Protein AF-A0A6U6L4H9-F1 (afdb_monomer_lite)

Organism: NCBI:txid265563

Radius of gyration: 27.43 Å; chains: 1; bounding box: 56×89×78 Å

Secondary structure (DSSP, 8-state):
-----TTS-TT-SS-EEEETT-SSB--EEEEEEESTTTT-BTTB-TT--TTT-SEEE-TTS-EEEEEEEE-TT-SSTT-BPPTTTTTSSTT-----PEEPSSTTPBPPS---EEEEEEEE--SS-SS-EEEEEEEE--HHHHHHHHHTTT-SEEEEETTTEEEEE-SSTT--GGGTT-BPPTT-TT---TTSS---SEEEEEEETTS--HHHHHHHSGGGG-SSHHHHHHHHHHHHTTTT-HHHHHHHHHHHHHHHHHHHHHHHHHHHHSSS-------------------

InterPro domains:
  IPR002889 Carbohydrate-binding WSC [PF01822] (115-171)

Structure (mmCIF, N/CA/C/O backbone):
data_AF-A0A6U6L4H9-F1
#
_entry.id   AF-A0A6U6L4H9-F1
#
loop_
_atom_site.group_PDB
_atom_site.id
_atom_site.type_symbol
_atom_site.label_atom_id
_atom_site.label_alt_id
_atom_site.label_comp_id
_atom_site.label_asym_id
_atom_site.label_entity_id
_atom_site.label_seq_id
_atom_site.pdbx_PDB_ins_code
_atom_site.Cartn_x
_atom_site.Cartn_y
_atom_site.Cartn_z
_atom_site.occupancy
_atom_site.B_iso_or_equiv
_atom_site.auth_seq_id
_atom_site.auth_comp_id
_atom_site.auth_asym_id
_atom_site.auth_atom_id
_atom_site.pdbx_PDB_model_num
ATOM 1 N N . MET A 1 1 ? -3.630 37.502 10.627 1.00 27.25 1 MET A N 1
ATOM 2 C CA . MET A 1 1 ? -4.421 37.349 9.388 1.00 27.25 1 MET A CA 1
ATOM 3 C C . MET A 1 1 ? -3.572 36.563 8.408 1.00 27.25 1 MET A C 1
ATOM 5 O O . MET A 1 1 ? -2.703 37.143 7.776 1.00 27.25 1 MET A O 1
ATOM 9 N N . CYS A 1 2 ? -3.741 35.244 8.353 1.00 31.03 2 CYS A N 1
ATOM 10 C CA . CYS A 1 2 ? -3.130 34.446 7.294 1.00 31.03 2 CYS A CA 1
ATOM 11 C C . CYS A 1 2 ? -4.059 34.548 6.087 1.00 31.03 2 CYS A C 1
ATOM 13 O O . CYS A 1 2 ? -5.165 34.009 6.106 1.00 31.03 2 CYS A O 1
ATOM 15 N N . CYS A 1 3 ? -3.650 35.350 5.106 1.00 35.50 3 CYS A N 1
ATOM 16 C CA . CYS A 1 3 ? -4.356 35.499 3.846 1.00 35.50 3 CYS A CA 1
ATOM 17 C C . CYS A 1 3 ? -4.465 34.134 3.167 1.00 35.50 3 CYS A C 1
ATOM 19 O O . CYS A 1 3 ? -3.456 33.472 2.931 1.00 35.50 3 CYS A O 1
ATOM 21 N N . GLY A 1 4 ? -5.695 33.738 2.842 1.00 42.09 4 GLY A N 1
ATOM 22 C CA . GLY A 1 4 ? -5.918 32.752 1.801 1.00 42.09 4 GLY A CA 1
ATOM 23 C C . GLY A 1 4 ? -5.336 33.297 0.504 1.00 42.09 4 GLY A C 1
ATOM 24 O O . GLY A 1 4 ? -5.684 34.397 0.081 1.00 42.09 4 GLY A O 1
ATOM 25 N N . VAL A 1 5 ? -4.439 32.534 -0.105 1.00 34.66 5 VAL A N 1
ATOM 26 C CA . VAL A 1 5 ? -4.033 32.746 -1.492 1.00 34.66 5 VAL A CA 1
ATOM 27 C C . VAL A 1 5 ? -4.631 31.586 -2.271 1.00 34.66 5 VAL A C 1
ATOM 29 O O . VAL A 1 5 ? -3.959 30.615 -2.580 1.00 34.66 5 VAL A O 1
ATOM 32 N N . ALA A 1 6 ? -5.941 31.642 -2.508 1.00 34.91 6 ALA A N 1
ATOM 33 C CA . ALA A 1 6 ? -6.681 30.591 -3.209 1.00 34.91 6 ALA A CA 1
ATOM 34 C C . ALA A 1 6 ? -6.247 30.410 -4.680 1.00 34.91 6 ALA A C 1
ATOM 36 O O . ALA A 1 6 ? -6.665 29.448 -5.313 1.00 34.91 6 ALA A O 1
ATOM 37 N N . ASP A 1 7 ? -5.363 31.266 -5.203 1.00 34.03 7 ASP A N 1
ATOM 38 C CA . ASP A 1 7 ? -5.139 31.386 -6.647 1.00 34.03 7 ASP A CA 1
ATOM 39 C C . ASP A 1 7 ? -3.714 31.019 -7.119 1.00 34.03 7 ASP A C 1
ATOM 41 O O . ASP A 1 7 ? -3.391 31.215 -8.287 1.00 34.03 7 ASP A O 1
ATOM 45 N N . GLN A 1 8 ? -2.851 30.459 -6.255 1.00 36.06 8 GLN A N 1
ATOM 46 C CA . GLN A 1 8 ? -1.535 29.913 -6.666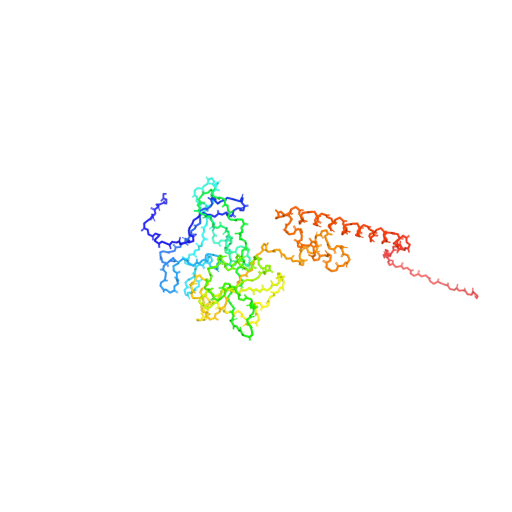 1.00 36.06 8 GLN A CA 1
ATOM 47 C C . GLN A 1 8 ? -1.372 28.397 -6.450 1.00 36.06 8 GLN A C 1
ATOM 49 O O . GLN A 1 8 ? -0.374 27.825 -6.884 1.00 36.06 8 GLN A O 1
ATOM 54 N N . TYR A 1 9 ? -2.361 27.720 -5.857 1.00 43.84 9 TYR A N 1
ATOM 55 C CA . TYR A 1 9 ? -2.370 26.266 -5.632 1.00 43.84 9 TYR A CA 1
ATOM 56 C C . TYR A 1 9 ? -2.957 25.496 -6.821 1.00 43.84 9 TYR A C 1
ATOM 58 O O . TYR A 1 9 ? -3.885 24.701 -6.667 1.00 43.84 9 TYR A O 1
ATOM 66 N N . ALA A 1 10 ? -2.457 25.749 -8.027 1.00 41.06 10 ALA A N 1
ATOM 67 C CA . ALA A 1 10 ? -2.848 24.960 -9.187 1.00 41.06 10 ALA A CA 1
ATOM 68 C C . ALA A 1 10 ? -2.349 23.505 -9.011 1.00 41.06 10 ALA A C 1
ATOM 70 O O . ALA A 1 10 ? -1.203 23.202 -9.315 1.00 41.06 10 ALA A O 1
ATOM 71 N N . TYR A 1 11 ? -3.244 22.645 -8.502 1.00 52.38 11 TYR A N 1
ATOM 72 C CA . TYR A 1 11 ? -3.166 21.182 -8.352 1.00 52.38 11 TYR A CA 1
ATOM 73 C C . TYR A 1 11 ? -2.163 20.613 -7.324 1.00 52.38 11 TYR A C 1
ATOM 75 O O . TYR A 1 11 ? -1.202 19.945 -7.684 1.00 52.38 11 TYR A O 1
ATOM 83 N N . ASP A 1 12 ? -2.451 20.757 -6.022 1.00 65.62 12 ASP A N 1
ATOM 84 C CA . ASP A 1 12 ? -2.027 19.740 -5.038 1.00 65.62 12 ASP A CA 1
ATOM 85 C C . ASP A 1 12 ? -3.076 18.615 -5.043 1.00 65.62 12 ASP A C 1
ATOM 87 O O . ASP A 1 12 ? -4.123 18.715 -4.400 1.00 65.62 12 ASP A O 1
ATOM 91 N N . GLU A 1 13 ? -2.833 17.552 -5.817 1.00 69.69 13 GLU A N 1
ATOM 92 C CA . GLU A 1 13 ? -3.764 16.419 -5.921 1.00 69.69 13 GLU A CA 1
ATOM 93 C C . GLU A 1 13 ? -3.902 15.630 -4.610 1.00 69.69 13 GLU A C 1
ATOM 95 O O . GLU A 1 13 ? -4.856 14.861 -4.449 1.00 69.69 13 GLU A O 1
ATOM 100 N N . TYR A 1 14 ? -2.996 15.847 -3.652 1.00 77.25 14 TYR A N 1
ATOM 101 C CA . TYR A 1 14 ? -3.008 15.243 -2.325 1.00 77.25 14 TYR A CA 1
ATOM 102 C C . TYR A 1 14 ? -3.707 16.146 -1.308 1.00 77.25 14 TYR A C 1
ATOM 104 O O . TYR A 1 14 ? -4.306 15.622 -0.373 1.00 77.25 14 TYR A O 1
ATOM 112 N N . ALA A 1 15 ? -3.821 17.453 -1.550 1.00 82.38 15 ALA A N 1
ATOM 113 C CA . ALA A 1 15 ? -4.602 18.339 -0.694 1.00 82.38 15 ALA A CA 1
ATOM 114 C C . ALA A 1 15 ? -6.066 17.888 -0.568 1.00 82.38 15 ALA A C 1
ATOM 116 O O . ALA A 1 15 ? -6.717 17.479 -1.538 1.00 82.38 15 ALA A O 1
ATOM 117 N N . GLY A 1 16 ? -6.605 17.937 0.646 1.00 85.62 16 GLY A N 1
ATOM 118 C CA . GLY A 1 16 ? -7.989 17.563 0.909 1.00 85.62 16 GLY A CA 1
ATOM 119 C C . GLY A 1 16 ? -8.241 17.177 2.355 1.00 85.62 16 GLY A C 1
ATOM 120 O O . GLY A 1 16 ? -7.502 17.552 3.258 1.00 85.62 16 GLY A O 1
ATOM 121 N N . TYR A 1 17 ? -9.314 16.427 2.578 1.00 86.38 17 TYR A N 1
ATOM 122 C CA . TYR A 1 17 ? -9.754 16.059 3.919 1.00 86.38 17 TYR A CA 1
ATOM 123 C C . TYR A 1 17 ? -9.323 14.644 4.261 1.00 86.38 17 TYR A C 1
ATOM 125 O O . TYR A 1 17 ? -9.555 13.721 3.482 1.00 86.38 17 TYR A O 1
ATOM 133 N N . TYR A 1 18 ? -8.745 14.480 5.444 1.00 83.62 18 TYR A N 1
ATOM 134 C CA . TYR A 1 18 ? -8.204 13.233 5.948 1.00 83.62 18 TYR A CA 1
ATOM 135 C C . TYR A 1 18 ? -8.781 12.859 7.313 1.00 83.62 18 TYR A C 1
ATOM 137 O O . TYR A 1 18 ? -9.176 13.712 8.111 1.00 83.62 18 TYR A O 1
ATOM 145 N N . ASP A 1 19 ? -8.813 11.556 7.573 1.00 76.81 19 ASP A N 1
ATOM 146 C CA . ASP A 1 19 ? -9.143 10.964 8.870 1.00 76.81 19 ASP A CA 1
ATOM 147 C C . ASP A 1 19 ? -7.845 10.733 9.650 1.00 76.81 19 ASP A C 1
ATOM 149 O O . ASP A 1 19 ? -7.388 9.602 9.819 1.00 76.81 19 ASP A O 1
ATOM 153 N N . VAL A 1 20 ? -7.200 11.831 10.056 1.00 73.31 20 VAL A N 1
ATOM 154 C CA . VAL A 1 20 ? -5.911 11.796 10.773 1.00 73.31 20 VAL A CA 1
ATOM 155 C C . VAL A 1 20 ? -6.087 11.201 12.171 1.00 73.31 20 VAL A C 1
ATOM 157 O O . VAL A 1 20 ? -5.172 10.584 12.709 1.00 73.31 20 VAL A O 1
ATOM 160 N N . LYS A 1 21 ? -7.279 11.353 12.754 1.00 70.06 21 LYS A N 1
ATOM 161 C CA . LYS A 1 21 ? -7.612 10.881 14.106 1.00 70.06 21 LYS A CA 1
ATOM 162 C C . LYS A 1 21 ? -8.162 9.455 14.153 1.00 70.06 21 LYS A C 1
ATOM 164 O O . LYS A 1 21 ? -8.336 8.924 15.247 1.00 70.06 21 LYS A O 1
ATOM 169 N N . GLY A 1 22 ? -8.465 8.850 13.007 1.00 66.38 22 GLY A N 1
ATOM 170 C CA . GLY A 1 22 ? -9.020 7.500 12.923 1.00 66.38 22 GLY A CA 1
ATOM 171 C C . GLY A 1 22 ? -10.457 7.373 13.440 1.00 66.38 22 GLY A C 1
ATOM 172 O O . GLY A 1 22 ? -10.848 6.287 13.864 1.00 66.38 22 GLY A O 1
ATOM 173 N N . CYS A 1 23 ? -11.250 8.449 13.430 1.00 71.38 23 CYS A N 1
ATOM 174 C CA . CYS A 1 23 ? -12.628 8.441 13.931 1.00 71.38 23 CYS A CA 1
ATOM 175 C C . CYS A 1 23 ? -13.656 7.932 12.909 1.00 71.38 23 CYS A C 1
ATOM 177 O O . CYS A 1 23 ? -14.833 7.814 13.246 1.00 71.38 23 CYS A O 1
ATOM 179 N N . GLY A 1 24 ? -13.230 7.602 11.685 1.00 73.06 24 GLY A N 1
ATOM 180 C CA . GLY A 1 24 ? -14.123 7.096 10.642 1.00 73.06 24 GLY A CA 1
ATOM 181 C C . GLY A 1 24 ? -14.710 8.185 9.742 1.00 73.06 24 GLY A C 1
ATOM 182 O O . GLY A 1 24 ? -15.483 7.868 8.843 1.00 73.06 24 GLY A O 1
ATOM 183 N N . GLU A 1 25 ? -14.335 9.448 9.946 1.00 82.00 25 GLU A N 1
ATOM 184 C CA . GLU A 1 25 ? -14.758 10.594 9.139 1.00 82.00 25 GLU A CA 1
ATOM 185 C C . GLU A 1 25 ? -13.585 11.554 8.934 1.00 82.00 25 GLU A C 1
ATOM 187 O O . GLU A 1 25 ? -12.788 11.778 9.844 1.00 82.00 25 GLU A O 1
ATOM 192 N N . CYS A 1 26 ? -13.484 12.164 7.753 1.00 85.38 26 CYS A N 1
ATOM 193 C CA . CYS A 1 26 ? -12.393 13.095 7.479 1.00 85.38 26 CYS A CA 1
ATOM 194 C C . CYS A 1 26 ? -12.763 14.537 7.806 1.00 85.38 26 CYS A C 1
ATOM 196 O O . CYS A 1 26 ? -13.512 15.184 7.071 1.00 85.38 26 CYS A O 1
ATOM 198 N N . HIS A 1 27 ? -12.176 15.079 8.866 1.00 82.19 27 HIS A N 1
ATOM 199 C CA . HIS A 1 27 ? -12.381 16.476 9.264 1.00 82.19 27 HIS A CA 1
ATOM 200 C C . HIS A 1 27 ? -11.101 17.307 9.231 1.00 82.19 27 HIS A C 1
ATOM 202 O O . HIS A 1 27 ? -11.171 18.532 9.338 1.00 82.19 27 HIS A O 1
ATOM 208 N N . ASP A 1 28 ? -9.951 16.661 9.072 1.00 81.50 28 ASP A N 1
ATOM 209 C CA . ASP A 1 28 ? -8.647 17.305 9.120 1.00 81.50 28 ASP A CA 1
ATOM 210 C C . ASP A 1 28 ? -8.211 17.656 7.694 1.00 81.50 28 ASP A C 1
ATOM 212 O O . ASP A 1 28 ? -8.219 16.808 6.810 1.00 81.50 28 ASP A O 1
ATOM 216 N N . GLU A 1 29 ? -7.896 18.921 7.439 1.00 85.06 29 GLU A N 1
ATOM 217 C CA . GLU A 1 29 ? -7.534 19.387 6.097 1.00 85.06 29 GLU A CA 1
ATOM 218 C C . GLU A 1 29 ? -6.021 19.324 5.934 1.00 85.06 29 GLU A C 1
ATOM 220 O O . GLU A 1 29 ? -5.305 20.034 6.637 1.00 85.06 29 GLU A O 1
ATOM 225 N N . CYS A 1 30 ? -5.538 18.484 5.027 1.00 83.69 30 CYS A N 1
ATOM 226 C CA . CYS A 1 30 ? -4.117 18.313 4.775 1.00 83.69 30 CYS A CA 1
ATOM 227 C C . CYS A 1 30 ? -3.715 18.853 3.412 1.00 83.69 30 CYS A C 1
ATOM 229 O O . CYS A 1 30 ? -4.516 18.838 2.480 1.00 83.69 30 CYS A O 1
ATOM 231 N N . PHE A 1 31 ? -2.484 19.344 3.328 1.00 82.44 31 PHE A N 1
ATOM 232 C CA . PHE A 1 31 ? -1.900 19.975 2.151 1.00 82.44 31 PHE A CA 1
ATOM 233 C C . PHE A 1 31 ? -0.378 20.066 2.309 1.00 82.44 31 PHE A C 1
ATOM 235 O O . PHE A 1 31 ? 0.163 19.977 3.417 1.00 82.44 31 PHE A O 1
ATOM 242 N N . TRP A 1 32 ? 0.323 20.282 1.203 1.00 77.62 32 TRP A N 1
ATOM 243 C CA . TRP A 1 32 ? 1.746 20.602 1.232 1.00 77.62 32 TRP A CA 1
ATOM 244 C C . TRP A 1 32 ? 2.010 22.028 1.745 1.00 77.62 32 TRP A C 1
ATOM 246 O O . TRP A 1 32 ? 1.445 23.003 1.250 1.00 77.62 32 TRP A O 1
ATOM 256 N N . MET A 1 33 ? 2.910 22.164 2.724 1.00 75.38 33 MET A N 1
ATOM 257 C CA . MET A 1 33 ? 3.392 23.448 3.250 1.00 75.38 33 MET A CA 1
ATOM 258 C C . MET A 1 33 ? 4.901 23.581 3.014 1.00 75.38 33 MET A C 1
ATOM 260 O O . MET A 1 33 ? 5.657 22.661 3.311 1.00 75.38 33 MET A O 1
ATOM 264 N N . GLY A 1 34 ? 5.362 24.726 2.508 1.00 71.31 34 GLY A N 1
ATOM 265 C CA . GLY A 1 34 ? 6.780 24.946 2.209 1.00 71.31 34 GLY A CA 1
ATOM 266 C C . GLY A 1 34 ? 7.053 26.243 1.452 1.00 71.31 34 GLY A C 1
ATOM 267 O O . GLY A 1 34 ? 6.150 27.059 1.260 1.00 71.31 34 GLY A O 1
ATOM 268 N N . GLU A 1 35 ? 8.307 26.435 1.037 1.00 58.66 35 GLU A N 1
ATOM 269 C CA . GLU A 1 35 ? 8.713 27.569 0.193 1.00 58.66 35 GLU A CA 1
ATOM 270 C C . GLU A 1 35 ? 7.977 27.550 -1.169 1.00 58.66 35 GLU A C 1
ATOM 272 O O . GLU A 1 35 ? 7.631 26.473 -1.661 1.00 58.66 35 GLU A O 1
ATOM 277 N N . PRO A 1 36 ? 7.744 28.705 -1.825 1.00 48.97 36 PRO A N 1
ATOM 278 C CA . PRO A 1 36 ? 7.237 28.740 -3.199 1.00 48.97 36 PRO A CA 1
ATOM 279 C C . PRO A 1 36 ? 8.131 27.897 -4.123 1.00 48.97 36 PRO A C 1
ATOM 281 O O . PRO A 1 36 ? 9.334 28.133 -4.198 1.00 48.97 36 PRO A O 1
ATOM 284 N N . GLY A 1 37 ? 7.559 26.896 -4.797 1.00 48.72 37 GLY A N 1
ATOM 285 C CA . GLY A 1 37 ? 8.318 25.918 -5.589 1.00 48.72 37 GLY A CA 1
ATOM 286 C C . GLY A 1 37 ? 8.708 24.634 -4.843 1.00 48.72 37 GLY A C 1
ATOM 287 O O . GLY A 1 37 ? 9.152 23.683 -5.476 1.00 48.72 37 GLY A O 1
ATOM 288 N N . ALA A 1 38 ? 8.458 24.520 -3.534 1.00 48.03 38 ALA A N 1
ATOM 289 C CA . ALA A 1 38 ? 8.536 23.235 -2.827 1.00 48.03 38 ALA A CA 1
ATOM 290 C C . ALA A 1 38 ? 7.486 22.225 -3.334 1.00 48.03 38 ALA A C 1
ATOM 292 O O . ALA A 1 38 ? 7.686 21.021 -3.227 1.00 48.03 38 ALA A O 1
ATOM 293 N N . THR A 1 39 ? 6.393 22.725 -3.918 1.00 42.28 39 THR A N 1
ATOM 294 C CA . THR A 1 39 ? 5.368 21.961 -4.647 1.00 42.28 39 THR A CA 1
ATOM 295 C C . THR A 1 39 ? 5.510 22.068 -6.166 1.00 42.28 39 THR A C 1
ATOM 297 O O . THR A 1 39 ? 4.666 21.550 -6.881 1.00 42.28 39 THR A O 1
ATOM 300 N N . TYR A 1 40 ? 6.524 22.774 -6.674 1.00 41.59 40 TYR A N 1
ATOM 301 C CA . TYR A 1 40 ? 6.754 22.994 -8.102 1.00 41.59 40 TYR A CA 1
ATOM 302 C C . TYR A 1 40 ? 8.253 23.194 -8.332 1.00 41.59 40 TYR A C 1
ATOM 304 O O . TYR A 1 40 ? 8.743 24.319 -8.459 1.00 41.59 40 TYR A O 1
ATOM 312 N N . ASN A 1 41 ? 8.996 22.093 -8.326 1.00 38.25 41 ASN A N 1
ATOM 313 C CA . ASN A 1 41 ? 10.392 22.087 -8.722 1.00 38.25 41 ASN A CA 1
ATOM 314 C C . ASN A 1 41 ? 10.485 21.285 -10.031 1.00 38.25 41 ASN A C 1
ATOM 316 O O . ASN A 1 41 ? 10.117 20.124 -10.064 1.00 38.25 41 ASN A O 1
ATOM 320 N N . PRO A 1 42 ? 10.962 21.839 -11.150 1.00 36.09 42 PRO A N 1
ATOM 321 C CA . PRO A 1 42 ? 11.089 21.072 -12.394 1.00 36.09 42 PRO A CA 1
ATOM 322 C C . PRO A 1 42 ? 12.088 19.898 -12.300 1.00 36.09 42 PRO A C 1
ATOM 324 O O . PRO A 1 42 ? 12.143 19.080 -13.212 1.00 36.09 42 PRO A O 1
ATOM 327 N N . SER A 1 43 ? 12.843 19.790 -11.199 1.00 39.12 43 SER A N 1
ATOM 328 C CA . SER A 1 43 ? 13.682 18.632 -10.852 1.00 39.12 43 SER A CA 1
ATOM 329 C C . SER A 1 43 ? 13.061 17.717 -9.777 1.00 39.12 43 SER A C 1
ATOM 331 O O . SER A 1 43 ? 13.712 16.772 -9.338 1.00 39.12 43 SER A O 1
ATOM 333 N N . PHE A 1 44 ? 11.849 18.030 -9.303 1.00 41.47 44 PHE A N 1
ATOM 334 C CA . PHE A 1 44 ? 11.112 17.344 -8.236 1.00 41.47 44 PHE A CA 1
ATOM 335 C C . PHE A 1 44 ? 9.607 17.489 -8.505 1.00 41.47 44 PHE A C 1
ATOM 337 O O . PHE A 1 44 ? 9.046 18.560 -8.275 1.00 41.47 44 PHE A O 1
ATOM 344 N N . GLU A 1 45 ? 8.968 16.447 -9.042 1.00 42.16 45 GLU A N 1
ATOM 345 C CA . GLU A 1 45 ? 7.591 16.544 -9.542 1.00 42.16 45 GLU A CA 1
ATOM 346 C C . GLU A 1 45 ? 6.631 17.241 -8.557 1.00 42.16 45 GLU A C 1
ATOM 348 O O . GLU A 1 45 ? 6.732 17.041 -7.338 1.00 42.16 45 GLU A O 1
ATOM 353 N N . PRO A 1 46 ? 5.713 18.087 -9.063 1.00 38.06 46 PRO A N 1
ATOM 354 C CA . PRO A 1 46 ? 4.779 18.811 -8.222 1.00 38.06 46 PRO A CA 1
ATOM 355 C C . PRO A 1 46 ? 3.964 17.862 -7.337 1.00 38.06 46 PRO A C 1
ATOM 357 O O . PRO A 1 46 ? 3.317 16.952 -7.837 1.00 38.06 46 PRO A O 1
ATOM 360 N N . GLY A 1 47 ? 3.984 18.093 -6.020 1.00 50.66 47 GLY A N 1
ATOM 361 C CA . GLY A 1 47 ? 3.142 17.368 -5.070 1.00 50.66 47 GLY A CA 1
ATOM 362 C C . GLY A 1 47 ? 3.472 15.884 -4.960 1.00 50.66 47 GLY A C 1
ATOM 363 O O . GLY A 1 47 ? 2.600 15.067 -5.188 1.00 50.66 47 GLY A O 1
ATOM 364 N N . SER A 1 48 ? 4.692 15.505 -4.578 1.00 60.91 48 SER A N 1
ATOM 365 C CA . SER A 1 48 ? 5.001 14.092 -4.313 1.00 60.91 48 SER A CA 1
ATOM 366 C C . SER A 1 48 ? 3.985 13.481 -3.338 1.00 60.91 48 SER A C 1
ATOM 368 O O . SER A 1 48 ? 3.533 14.147 -2.401 1.00 60.91 48 SER A O 1
ATOM 370 N N . ASN A 1 49 ? 3.607 12.220 -3.542 1.00 70.25 49 ASN A N 1
ATOM 371 C CA . ASN A 1 49 ? 2.608 11.593 -2.692 1.00 70.25 49 ASN A CA 1
ATOM 372 C C . ASN A 1 49 ? 3.114 11.541 -1.247 1.00 70.25 49 ASN A C 1
ATOM 374 O O . ASN A 1 49 ? 4.149 10.916 -0.971 1.00 70.25 49 ASN A O 1
ATOM 378 N N . PRO A 1 50 ? 2.403 12.167 -0.296 1.00 71.69 50 PRO A N 1
ATOM 379 C CA . PRO A 1 50 ? 2.856 12.217 1.082 1.00 71.69 50 PRO A CA 1
ATOM 380 C C . PRO A 1 50 ? 2.945 10.821 1.699 1.00 71.69 50 PRO A C 1
ATOM 382 O O . PRO A 1 50 ? 3.692 10.633 2.658 1.00 71.69 50 PRO A O 1
ATOM 385 N N . TRP A 1 51 ? 2.246 9.824 1.138 1.00 69.62 51 TRP A N 1
ATOM 386 C CA . TRP A 1 51 ? 2.375 8.440 1.578 1.00 69.62 51 TRP A CA 1
ATOM 387 C C . TRP A 1 51 ? 3.768 7.838 1.350 1.00 69.62 51 TRP A C 1
ATOM 389 O O . TRP A 1 51 ? 4.147 6.910 2.063 1.00 69.62 51 TRP A O 1
ATOM 399 N N . HIS A 1 52 ? 4.545 8.375 0.406 1.00 67.25 52 HIS A N 1
ATOM 400 C CA . HIS A 1 52 ? 5.895 7.904 0.067 1.00 67.25 52 HIS A CA 1
ATOM 401 C C . HIS A 1 52 ? 6.975 8.862 0.561 1.00 67.25 52 HIS A C 1
ATOM 403 O O . HIS A 1 52 ? 8.032 8.446 1.028 1.00 67.25 52 HIS A O 1
ATOM 409 N N . THR A 1 53 ? 6.711 10.156 0.416 1.00 70.19 53 THR A N 1
ATOM 410 C CA . THR A 1 53 ? 7.658 11.229 0.703 1.00 70.19 53 THR A CA 1
ATOM 411 C C . THR A 1 53 ? 6.892 12.374 1.349 1.00 70.19 53 THR A C 1
ATOM 413 O O . THR A 1 53 ? 6.511 13.313 0.658 1.00 70.19 53 THR A O 1
ATOM 416 N N . PRO A 1 54 ? 6.633 12.327 2.666 1.00 71.88 54 PRO A N 1
ATOM 417 C CA . PRO A 1 54 ? 5.906 13.392 3.356 1.00 71.88 54 PRO A CA 1
ATOM 418 C C . PRO A 1 54 ? 6.758 14.642 3.613 1.00 71.88 54 PRO A C 1
ATOM 420 O O . PRO A 1 54 ? 6.250 15.635 4.131 1.00 71.88 54 PRO A O 1
ATOM 423 N N . ILE A 1 55 ? 8.055 14.599 3.287 1.00 74.12 55 ILE A N 1
ATOM 424 C CA . ILE A 1 55 ? 9.012 15.694 3.460 1.00 74.12 55 ILE A CA 1
ATOM 425 C C . ILE A 1 55 ? 9.789 15.872 2.156 1.00 74.12 55 ILE A C 1
ATOM 427 O O . ILE A 1 55 ? 10.373 14.920 1.642 1.00 74.12 55 ILE A O 1
ATOM 431 N N . ALA A 1 56 ? 9.824 17.104 1.657 1.00 72.12 56 ALA A N 1
ATOM 432 C CA . ALA A 1 56 ? 10.614 17.505 0.503 1.00 72.12 56 ALA A CA 1
ATOM 433 C C . ALA A 1 56 ? 11.939 18.128 0.964 1.00 72.12 56 ALA A C 1
ATOM 435 O O . ALA A 1 56 ? 11.957 18.984 1.857 1.00 72.12 56 ALA A O 1
ATOM 436 N N . TYR A 1 57 ? 13.041 17.728 0.329 1.00 71.31 57 TYR A N 1
ATOM 437 C CA . TYR A 1 57 ? 14.392 18.215 0.609 1.00 71.31 57 TYR A CA 1
ATOM 438 C C . TYR A 1 57 ? 15.004 18.873 -0.635 1.00 71.31 57 TYR A C 1
ATOM 440 O O . TYR A 1 57 ? 14.714 18.460 -1.756 1.00 71.31 57 TYR A O 1
ATOM 448 N N . ASP A 1 58 ? 15.862 19.878 -0.455 1.00 67.38 58 ASP A N 1
ATOM 449 C CA . ASP A 1 58 ? 16.715 20.384 -1.535 1.00 67.38 58 ASP A CA 1
ATOM 450 C C . ASP A 1 58 ? 17.922 19.465 -1.797 1.00 67.38 58 ASP A C 1
ATOM 452 O O . ASP A 1 58 ? 18.180 18.498 -1.076 1.00 67.38 58 ASP A O 1
ATOM 456 N N . THR A 1 59 ? 18.702 19.789 -2.830 1.00 64.94 59 THR A N 1
ATOM 457 C CA . THR A 1 59 ? 19.916 19.047 -3.216 1.00 64.94 59 THR A CA 1
ATOM 458 C C . THR A 1 59 ? 21.017 19.064 -2.153 1.00 64.94 59 THR A C 1
ATOM 460 O O . THR A 1 59 ? 21.983 18.315 -2.264 1.00 64.94 59 THR A O 1
ATOM 463 N N . LEU A 1 60 ? 20.906 19.931 -1.146 1.00 69.94 60 LEU A N 1
AT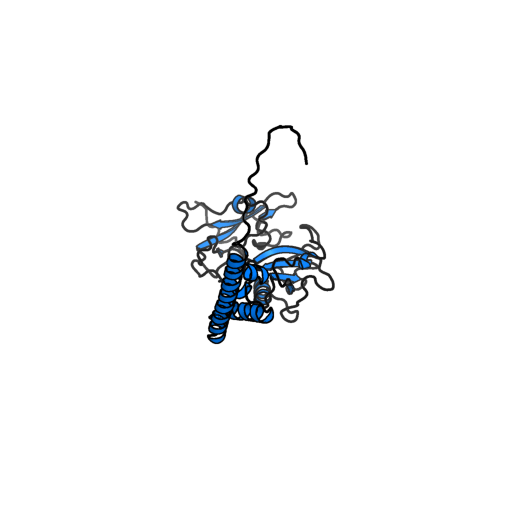OM 464 C CA . LEU A 1 60 ? 21.834 20.049 -0.024 1.00 69.94 60 LEU A CA 1
ATOM 465 C C . LEU A 1 60 ? 21.300 19.340 1.235 1.00 69.94 60 LEU A C 1
ATOM 467 O O . LEU A 1 60 ? 21.970 19.346 2.266 1.00 69.94 60 LEU A O 1
ATOM 471 N N . GLY A 1 61 ? 20.119 18.714 1.158 1.00 68.62 61 GLY A N 1
ATOM 472 C CA . GLY A 1 61 ? 19.484 17.998 2.262 1.00 68.62 61 GLY A CA 1
ATOM 473 C C . GLY A 1 61 ? 18.703 18.888 3.235 1.00 68.62 61 GLY A C 1
ATOM 474 O O . GLY A 1 61 ? 18.333 18.421 4.314 1.0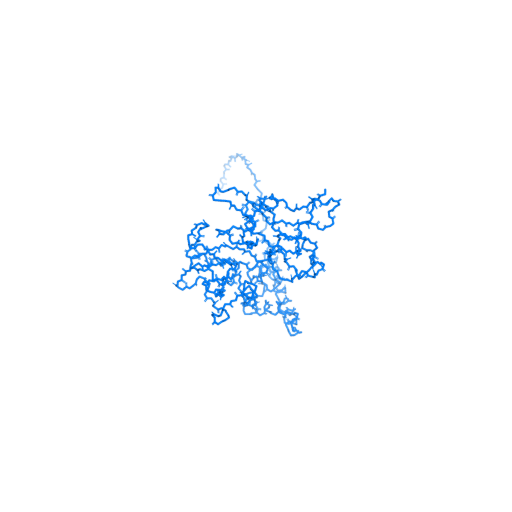0 68.62 61 GLY A O 1
ATOM 475 N N . ASN A 1 62 ? 18.422 20.147 2.892 1.00 73.31 62 ASN A N 1
ATOM 476 C CA . ASN A 1 62 ? 17.586 21.021 3.716 1.00 73.31 62 ASN A CA 1
ATOM 477 C C . ASN A 1 62 ? 16.104 20.798 3.411 1.00 73.31 62 ASN A C 1
ATOM 479 O O . ASN A 1 62 ? 15.721 20.629 2.257 1.00 73.31 62 ASN A O 1
ATOM 483 N N . VAL A 1 63 ? 15.250 20.844 4.435 1.00 74.00 63 VAL A N 1
ATOM 484 C CA . VAL A 1 63 ? 13.794 20.712 4.262 1.00 74.00 63 VAL A CA 1
ATOM 485 C C . VAL A 1 63 ? 13.248 21.929 3.509 1.00 74.00 63 VAL A C 1
ATOM 487 O O . VAL A 1 63 ? 13.407 23.057 3.969 1.00 74.00 63 VAL A O 1
ATOM 490 N N . LYS A 1 64 ? 12.568 21.689 2.386 1.00 72.88 64 LYS A N 1
ATOM 491 C CA . LYS A 1 64 ? 11.902 22.714 1.563 1.00 72.88 64 LYS A CA 1
ATOM 492 C C . LYS A 1 64 ? 10.391 22.745 1.735 1.00 72.88 64 LYS A C 1
ATOM 494 O O . LYS A 1 64 ? 9.775 23.797 1.574 1.00 72.88 64 LYS A O 1
ATOM 499 N N . GLY A 1 65 ? 9.806 21.614 2.109 1.00 74.94 65 GLY A N 1
ATOM 500 C CA . GLY A 1 65 ? 8.386 21.504 2.397 1.00 74.94 65 GLY A CA 1
ATOM 501 C C . GLY A 1 65 ? 8.055 20.198 3.099 1.00 74.94 65 GLY A C 1
ATOM 502 O O . GLY A 1 65 ? 8.884 19.293 3.190 1.00 74.94 65 GLY A O 1
ATOM 503 N N . PHE A 1 66 ? 6.846 20.111 3.629 1.00 74.88 66 PHE A N 1
ATOM 504 C CA . PHE A 1 66 ? 6.318 18.913 4.262 1.00 74.88 66 PHE A CA 1
ATOM 505 C C . PHE A 1 66 ? 4.798 18.878 4.158 1.00 74.88 66 PHE A C 1
ATOM 507 O O . PHE A 1 66 ? 4.135 19.919 4.111 1.00 74.88 66 PHE A O 1
ATOM 514 N N . PHE A 1 67 ? 4.248 17.672 4.126 1.00 77.38 67 PHE A N 1
ATOM 515 C CA . PHE A 1 67 ? 2.811 17.473 4.145 1.00 77.38 67 PHE A CA 1
ATOM 516 C C . PHE A 1 67 ? 2.290 17.653 5.565 1.00 77.38 67 PHE A C 1
ATOM 518 O O . PHE A 1 67 ? 2.797 17.059 6.518 1.00 77.38 67 PHE A O 1
ATOM 525 N N . THR A 1 68 ? 1.286 18.504 5.723 1.00 77.81 68 THR A N 1
ATOM 526 C CA . THR A 1 68 ? 0.769 18.884 7.035 1.00 77.81 68 THR A CA 1
ATOM 527 C C . THR A 1 68 ? -0.746 18.904 7.040 1.00 77.81 68 THR A C 1
ATOM 529 O O . THR A 1 68 ? -1.373 19.139 6.013 1.00 77.81 68 THR A O 1
ATOM 532 N N . CYS A 1 69 ? -1.335 18.658 8.207 1.00 78.44 69 CYS A N 1
ATOM 533 C CA . CYS A 1 69 ? -2.770 18.600 8.420 1.00 78.44 69 CYS A CA 1
ATOM 534 C C . CYS A 1 69 ? -3.215 19.626 9.453 1.00 78.44 69 CYS A C 1
ATOM 536 O O . CYS A 1 69 ? -2.783 19.590 10.605 1.00 78.44 69 CYS A O 1
ATOM 538 N N . ARG A 1 70 ? -4.151 20.493 9.075 1.00 82.19 70 ARG A N 1
ATOM 539 C CA . ARG A 1 70 ? -4.906 21.344 9.990 1.00 82.19 70 ARG A CA 1
ATOM 540 C C . ARG A 1 70 ? -5.974 20.511 10.695 1.00 82.19 70 ARG A C 1
ATOM 542 O O . ARG A 1 70 ? -6.972 20.121 10.085 1.00 82.19 70 ARG A O 1
ATOM 549 N N . LEU A 1 71 ? -5.775 20.259 11.989 1.00 76.75 71 LEU A N 1
ATOM 550 C CA . LEU A 1 71 ? -6.662 19.394 12.765 1.00 76.75 71 LEU A CA 1
ATOM 551 C C . LEU A 1 71 ? -7.970 20.103 13.150 1.00 76.75 71 LEU A C 1
ATOM 553 O O . LEU A 1 71 ? -7.984 21.189 13.734 1.00 76.75 71 LEU A O 1
ATOM 557 N N . SER A 1 72 ? -9.090 19.438 12.889 1.00 70.50 72 SER A N 1
ATOM 558 C CA . SER A 1 72 ? -10.434 19.853 13.299 1.00 70.50 72 SER A CA 1
ATOM 559 C C . SER A 1 72 ? -10.583 19.925 14.828 1.00 70.50 72 SER A C 1
ATOM 561 O O . SER A 1 72 ? -9.981 19.147 15.563 1.00 70.50 72 SER A O 1
ATOM 563 N N . GLY A 1 73 ? -11.387 20.850 15.360 1.00 61.09 73 GLY A N 1
ATOM 564 C CA . GLY A 1 73 ? -11.685 20.916 16.805 1.00 61.09 73 GLY A CA 1
ATOM 565 C C . GLY A 1 73 ? -10.560 21.449 17.709 1.00 61.09 73 GLY A C 1
ATOM 566 O O . GLY A 1 73 ? -10.749 21.548 18.922 1.00 61.09 73 GLY A O 1
ATOM 567 N N . SER A 1 74 ? -9.413 21.841 17.150 1.00 55.66 74 SER A N 1
ATOM 568 C CA . SER A 1 74 ? -8.405 22.607 17.886 1.00 55.66 74 SER A CA 1
ATOM 569 C C . SER A 1 74 ? -8.948 24.011 18.195 1.00 55.66 74 SER A C 1
ATOM 571 O O . SER A 1 74 ? -9.341 24.740 17.288 1.00 55.66 74 SER A O 1
ATOM 573 N N . ARG A 1 75 ? -8.979 24.412 19.477 1.00 45.28 75 ARG A N 1
ATOM 574 C CA . ARG A 1 75 ? -9.484 25.733 19.933 1.00 45.28 75 ARG A CA 1
ATOM 575 C C . ARG A 1 75 ? -8.587 26.918 19.548 1.00 45.28 75 ARG A C 1
ATOM 577 O O . ARG A 1 75 ? -8.872 28.051 19.916 1.00 45.28 75 ARG A O 1
ATOM 584 N N . THR A 1 76 ? -7.505 26.657 18.826 1.00 46.06 76 THR A N 1
ATOM 585 C CA . THR A 1 76 ? -6.581 27.656 18.293 1.00 46.06 76 THR A CA 1
ATOM 586 C C . THR A 1 76 ? -6.458 27.410 16.795 1.00 46.06 76 THR A C 1
ATOM 588 O O . THR A 1 76 ? -6.132 26.290 16.396 1.00 46.06 76 THR A O 1
ATOM 591 N N . SER A 1 77 ? -6.700 28.440 15.983 1.00 43.00 77 SER A N 1
ATOM 592 C CA . SER A 1 77 ? -6.710 28.430 14.510 1.00 43.00 77 SER A CA 1
ATOM 593 C C . SER A 1 77 ? -5.400 27.988 13.837 1.00 43.00 77 SER A C 1
ATOM 595 O O . SER A 1 77 ? -5.366 27.867 12.616 1.00 43.00 77 SER A O 1
ATOM 597 N N . ASP A 1 78 ? -4.354 27.709 14.622 1.00 49.41 78 ASP A N 1
ATOM 598 C CA . ASP A 1 78 ? -2.960 27.689 14.169 1.00 49.41 78 ASP A CA 1
ATOM 599 C C . ASP A 1 78 ? -2.255 26.331 14.384 1.00 49.41 78 ASP A C 1
ATOM 601 O O . ASP A 1 78 ? -1.030 26.256 14.344 1.00 49.41 78 ASP A O 1
ATOM 605 N N . LYS A 1 79 ? -2.988 25.237 14.648 1.00 54.91 79 LYS A N 1
ATOM 606 C CA . LYS A 1 79 ? -2.377 23.905 14.854 1.00 54.91 79 LYS A CA 1
ATOM 607 C C . LYS A 1 79 ? -2.488 23.022 13.616 1.00 54.91 79 LYS A C 1
ATOM 609 O O . LYS A 1 79 ? -3.384 22.181 13.521 1.00 54.91 79 LYS A O 1
ATOM 614 N N . SER A 1 80 ? -1.556 23.217 12.693 1.00 60.31 80 SER A N 1
ATOM 615 C CA . SER A 1 80 ? -1.208 22.198 11.703 1.00 60.31 80 SER A CA 1
ATOM 616 C C . SER A 1 80 ? -0.235 21.181 12.322 1.00 60.31 80 SER A C 1
ATOM 618 O O . SER A 1 80 ? 0.496 21.529 13.253 1.00 60.31 80 SER A O 1
ATOM 620 N N . THR A 1 81 ? -0.227 19.928 11.858 1.00 64.06 81 THR A N 1
ATOM 621 C CA . THR A 1 81 ? 0.784 18.935 12.268 1.00 64.06 81 THR A CA 1
ATOM 622 C C . THR A 1 81 ? 2.176 19.442 11.889 1.00 64.06 81 THR A C 1
ATOM 624 O O . THR A 1 81 ? 2.411 19.813 10.741 1.00 64.06 81 THR A O 1
ATOM 627 N N . ASP A 1 82 ? 3.107 19.518 12.836 1.00 63.31 82 ASP A N 1
ATOM 628 C CA . ASP A 1 82 ? 4.446 20.038 12.554 1.00 63.31 82 ASP A CA 1
ATOM 629 C C . ASP A 1 82 ? 5.371 18.955 11.965 1.00 63.31 82 ASP A C 1
ATOM 631 O O . ASP A 1 82 ? 5.040 17.772 11.902 1.00 63.31 82 ASP A O 1
ATOM 635 N N . LEU A 1 83 ? 6.570 19.362 11.546 1.00 58.34 83 LEU A N 1
ATOM 636 C CA . LEU A 1 83 ? 7.617 18.448 11.076 1.00 58.34 83 LEU A CA 1
ATOM 637 C C . LEU A 1 83 ? 8.009 17.380 12.107 1.00 58.34 83 LEU A C 1
ATOM 639 O O . LEU A 1 83 ? 8.573 16.362 11.716 1.00 58.34 83 LEU A O 1
ATOM 643 N N . ARG A 1 84 ? 7.770 17.603 13.407 1.00 59.03 84 ARG A N 1
ATOM 644 C CA . ARG A 1 84 ? 8.090 16.621 14.451 1.00 59.03 84 ARG A CA 1
ATOM 645 C C . ARG A 1 84 ? 7.080 15.493 14.425 1.00 59.03 84 ARG A C 1
ATOM 647 O O . ARG A 1 84 ? 7.492 14.355 14.530 1.00 59.03 84 ARG A O 1
ATOM 654 N N . TRP A 1 85 ? 5.811 15.768 14.138 1.00 59.72 85 TRP A N 1
ATOM 655 C CA . TRP A 1 85 ? 4.811 14.720 13.915 1.00 59.72 85 TRP A CA 1
ATOM 656 C C . TRP A 1 85 ? 5.222 13.708 12.823 1.00 59.72 85 TRP A C 1
ATOM 658 O O . TRP A 1 85 ? 4.858 12.542 12.906 1.00 59.72 85 TRP A O 1
ATOM 668 N N . LEU A 1 86 ? 6.040 14.128 11.849 1.00 57.28 86 LEU A N 1
ATOM 669 C CA . LEU A 1 86 ? 6.627 13.253 10.823 1.00 57.28 86 LEU A CA 1
ATOM 670 C C . LEU A 1 86 ? 7.994 12.646 11.205 1.00 57.28 86 LEU A C 1
ATOM 672 O O . LEU A 1 86 ? 8.464 11.756 10.509 1.00 57.28 86 LEU A O 1
ATOM 676 N N . LYS A 1 87 ? 8.664 13.143 12.255 1.00 50.22 87 LYS A N 1
ATOM 677 C CA . LYS A 1 87 ? 10.048 12.783 12.633 1.00 50.22 87 LYS A CA 1
ATOM 678 C C . LYS A 1 87 ? 10.201 12.149 14.028 1.00 50.22 87 LYS A C 1
ATOM 680 O O . LYS A 1 87 ? 11.292 11.673 14.327 1.00 50.22 87 LYS A O 1
ATOM 685 N N . ASP A 1 88 ? 9.181 12.192 14.892 1.00 42.44 88 ASP A N 1
ATOM 686 C CA . ASP A 1 88 ? 9.293 11.803 16.315 1.00 42.44 88 ASP A CA 1
ATOM 687 C C . ASP A 1 88 ? 9.262 10.282 16.535 1.00 42.44 88 ASP A C 1
ATOM 689 O O . ASP A 1 88 ? 9.792 9.787 17.527 1.00 42.44 88 ASP A O 1
ATOM 693 N N . ASP A 1 89 ? 8.734 9.514 15.580 1.00 41.78 89 ASP A N 1
ATOM 694 C CA . ASP A 1 89 ? 8.981 8.075 15.528 1.00 41.78 89 ASP A CA 1
ATOM 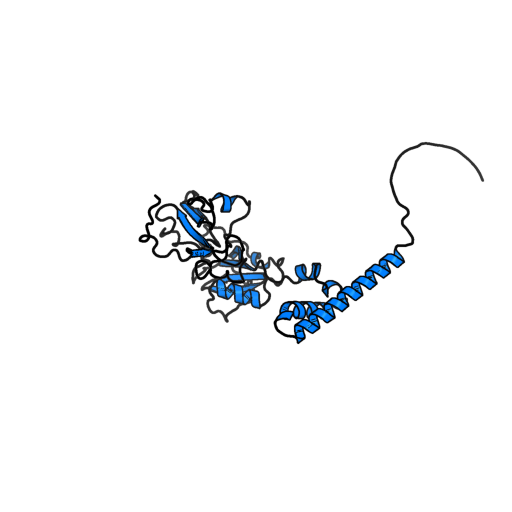695 C C . ASP A 1 89 ? 10.179 7.836 14.621 1.00 41.78 89 ASP A C 1
ATOM 697 O O . ASP A 1 89 ? 10.166 8.184 13.440 1.00 41.78 89 ASP A O 1
ATOM 701 N N . ARG A 1 90 ? 11.226 7.231 15.183 1.00 39.56 90 ARG A N 1
ATOM 702 C CA . ARG A 1 90 ? 12.542 6.999 14.563 1.00 39.56 90 ARG A CA 1
ATOM 703 C C . ARG A 1 90 ? 12.535 6.143 13.282 1.00 39.56 90 ARG A C 1
ATOM 705 O O . ARG A 1 90 ? 13.613 5.770 12.846 1.00 39.56 90 ARG A O 1
ATOM 712 N N . ASP A 1 91 ? 11.372 5.889 12.685 1.00 43.62 91 ASP A N 1
ATOM 713 C CA . ASP A 1 91 ? 11.168 5.143 11.440 1.00 43.62 91 ASP A CA 1
ATOM 714 C C . ASP A 1 91 ? 9.903 5.571 10.642 1.00 43.62 91 ASP A C 1
ATOM 716 O O . ASP A 1 91 ? 9.467 4.837 9.756 1.00 43.62 91 ASP A O 1
ATOM 720 N N . ILE A 1 92 ? 9.285 6.744 10.880 1.00 45.28 92 ILE A N 1
ATOM 721 C CA . ILE A 1 92 ? 8.168 7.192 10.015 1.00 45.28 92 ILE A CA 1
ATOM 722 C C . ILE A 1 92 ? 8.713 7.839 8.738 1.00 45.28 92 ILE A C 1
ATOM 724 O O . ILE A 1 92 ? 9.039 9.020 8.674 1.00 45.28 92 ILE A O 1
ATOM 728 N N . THR A 1 93 ? 8.780 7.030 7.684 1.00 48.94 93 THR A N 1
ATOM 729 C CA . THR A 1 93 ? 8.996 7.476 6.298 1.00 48.94 93 THR A CA 1
ATOM 730 C C . THR A 1 93 ? 7.681 7.652 5.529 1.00 48.94 93 THR A C 1
ATOM 732 O O . THR A 1 93 ? 7.705 8.038 4.365 1.00 48.94 93 THR A O 1
ATOM 735 N N . THR A 1 94 ? 6.526 7.421 6.168 1.00 55.31 94 THR A N 1
ATOM 736 C CA . THR A 1 94 ? 5.228 7.329 5.482 1.00 55.31 94 THR A CA 1
ATOM 737 C C . THR A 1 94 ? 4.131 8.110 6.203 1.00 55.31 94 THR A C 1
ATOM 739 O O . THR A 1 94 ? 3.771 7.802 7.339 1.00 55.31 94 THR A O 1
ATOM 742 N N . PHE A 1 95 ? 3.525 9.090 5.531 1.00 66.44 95 PHE A N 1
ATOM 743 C CA . PHE A 1 95 ? 2.167 9.513 5.875 1.00 66.44 95 PHE A CA 1
ATOM 744 C C . PHE A 1 95 ? 1.243 8.333 5.533 1.00 66.44 95 PHE A C 1
ATOM 746 O O . PHE A 1 95 ? 1.423 7.689 4.512 1.00 66.44 95 PHE A O 1
ATOM 753 N N . SER A 1 96 ? 0.259 7.986 6.347 1.00 66.00 96 SER A N 1
ATOM 754 C CA . SER A 1 96 ? -0.771 6.998 5.967 1.00 66.00 96 SER A CA 1
ATOM 755 C C . SER A 1 96 ? -2.212 7.342 6.380 1.00 66.00 96 SER A C 1
ATOM 757 O O . SER A 1 96 ? -3.077 6.478 6.226 1.00 66.00 96 SER A O 1
ATOM 759 N N . PRO A 1 97 ? -2.556 8.560 6.864 1.00 71.62 97 PRO A N 1
ATOM 760 C CA . PRO A 1 97 ? -3.955 8.951 6.991 1.00 71.62 97 PRO A CA 1
ATOM 761 C C . PRO A 1 97 ? -4.753 8.797 5.691 1.00 71.62 97 PRO A C 1
ATOM 763 O O . PRO A 1 97 ? -4.253 9.010 4.580 1.00 71.62 97 PRO A O 1
ATOM 766 N N . ARG A 1 98 ? -6.039 8.470 5.851 1.00 76.25 98 ARG A N 1
ATOM 767 C CA . ARG A 1 98 ? -6.975 8.196 4.753 1.00 76.25 98 ARG A CA 1
ATOM 768 C C . ARG A 1 98 ? -7.549 9.484 4.184 1.00 76.25 98 ARG A C 1
ATOM 770 O O . ARG A 1 98 ? -8.179 10.225 4.933 1.00 76.25 98 ARG A O 1
ATOM 777 N N . LYS A 1 99 ? -7.396 9.706 2.874 1.00 80.94 99 LYS A N 1
ATOM 778 C CA . LYS A 1 99 ? -8.033 10.820 2.155 1.00 80.94 99 LYS A CA 1
ATOM 779 C C . LYS A 1 99 ? -9.499 10.498 1.855 1.00 80.94 99 LYS A C 1
ATOM 781 O O . LYS A 1 99 ? -9.798 9.441 1.301 1.00 80.94 99 LYS A O 1
ATOM 786 N N . CYS A 1 100 ? -10.405 11.411 2.175 1.00 83.75 100 CYS A N 1
ATOM 787 C CA . CYS A 1 100 ? -11.818 11.325 1.827 1.00 83.75 100 CYS A CA 1
ATOM 788 C C . CYS A 1 100 ? -12.154 12.062 0.531 1.00 83.75 100 CYS A C 1
ATOM 790 O O . CYS A 1 100 ? -11.441 12.965 0.097 1.00 83.75 100 CYS A O 1
ATOM 792 N N . ALA A 1 101 ? -13.330 11.743 -0.018 1.00 82.94 101 ALA A N 1
ATOM 793 C CA . ALA A 1 101 ? -13.942 12.496 -1.112 1.00 82.94 101 ALA A CA 1
ATOM 794 C C . ALA A 1 101 ? -14.262 13.959 -0.739 1.00 82.94 101 ALA A C 1
ATOM 796 O O . ALA A 1 101 ? -14.415 14.800 -1.619 1.00 82.94 101 ALA A O 1
ATOM 797 N N . GLY A 1 102 ? -14.370 14.275 0.556 1.00 84.50 102 GLY A N 1
ATOM 798 C CA . GLY A 1 102 ? -14.620 15.628 1.042 1.00 84.50 102 GLY A CA 1
ATOM 799 C C . GLY A 1 102 ? -14.685 15.713 2.565 1.00 84.50 102 GLY A C 1
ATOM 800 O O . GLY A 1 102 ? -14.539 14.712 3.269 1.00 84.50 102 GLY A O 1
ATOM 801 N N . LYS A 1 103 ? -14.922 16.924 3.072 1.00 89.31 103 LYS A N 1
ATOM 802 C CA . LYS A 1 103 ? -15.057 17.198 4.508 1.00 89.31 103 LYS A CA 1
ATOM 803 C C . LYS A 1 103 ? -16.264 16.483 5.108 1.00 89.31 103 LYS A C 1
ATOM 805 O O . LYS A 1 103 ? -17.353 16.538 4.542 1.00 89.31 103 LYS A O 1
ATOM 810 N N . GLY A 1 104 ? -16.072 15.857 6.266 1.00 84.50 104 GLY A N 1
ATOM 811 C CA . GLY A 1 104 ? -17.099 15.123 7.005 1.00 84.50 104 GLY A CA 1
ATOM 812 C C . GLY A 1 104 ? -17.613 13.876 6.290 1.00 84.50 104 GLY A C 1
ATOM 813 O O . GLY A 1 104 ? -18.579 13.273 6.741 1.00 84.50 104 GLY A O 1
ATOM 814 N N . GLN A 1 105 ? -16.999 13.493 5.169 1.00 88.69 105 GLN A N 1
ATOM 815 C CA . GLN A 1 105 ? -17.339 12.251 4.492 1.00 88.69 105 GLN A CA 1
ATOM 816 C C . GLN A 1 105 ? -16.776 11.063 5.276 1.00 88.69 105 GLN A C 1
ATOM 818 O O . GLN A 1 105 ? -15.740 11.206 5.941 1.00 88.69 105 GLN A O 1
ATOM 823 N N . PRO A 1 106 ? -17.432 9.891 5.189 1.00 79.94 106 PRO A N 1
ATOM 824 C CA . PRO A 1 106 ? -16.930 8.683 5.816 1.00 79.94 106 PRO A CA 1
ATOM 825 C C . PRO A 1 106 ? -15.540 8.374 5.272 1.00 79.94 106 PRO A C 1
ATOM 827 O O . PRO A 1 106 ? -15.309 8.403 4.057 1.00 79.94 106 PRO A O 1
ATOM 830 N N . SER A 1 107 ? -14.615 8.073 6.178 1.00 76.94 107 SER A N 1
ATOM 831 C CA . SER A 1 107 ? -13.293 7.638 5.773 1.00 76.94 107 SER A CA 1
ATOM 832 C C . SER A 1 107 ? -13.405 6.306 5.035 1.00 76.94 107 SER A C 1
ATOM 834 O O . SER A 1 107 ? -14.195 5.436 5.429 1.00 76.94 107 SER A O 1
ATOM 836 N N . PRO A 1 108 ? -12.681 6.139 3.911 1.00 71.75 108 PRO A N 1
ATOM 837 C CA . PRO A 1 108 ? -12.670 4.875 3.198 1.00 71.75 108 PRO A CA 1
ATOM 838 C C . PRO A 1 108 ? -12.364 3.734 4.170 1.00 71.75 108 PRO A C 1
ATOM 840 O O . PRO A 1 108 ? -11.444 3.822 4.984 1.00 71.75 108 PRO A O 1
ATOM 843 N N . LYS A 1 109 ? -13.137 2.644 4.095 1.00 60.94 109 LYS A N 1
ATOM 844 C CA . LYS A 1 109 ? -12.996 1.514 5.029 1.00 60.94 109 LYS A CA 1
ATOM 845 C C . LYS A 1 109 ? -11.622 0.839 4.983 1.00 60.94 109 LYS A C 1
ATOM 847 O O . LYS A 1 109 ? -11.307 0.107 5.911 1.00 60.94 109 LYS A O 1
ATOM 852 N N . TYR A 1 110 ? -10.804 1.137 3.976 1.00 62.78 110 TYR A N 1
ATOM 853 C CA . TYR A 1 110 ? -9.442 0.641 3.859 1.00 62.78 110 TYR A CA 1
ATOM 854 C C . TYR A 1 110 ? -8.476 1.779 3.549 1.00 62.78 110 TYR A C 1
ATOM 856 O O . TYR A 1 110 ? -8.711 2.573 2.637 1.00 62.78 110 TYR A O 1
ATOM 864 N N . ARG A 1 111 ? -7.417 1.840 4.360 1.00 58.25 111 ARG A N 1
ATOM 865 C CA . ARG A 1 111 ? -6.004 1.820 3.955 1.00 58.25 111 ARG A CA 1
ATOM 866 C C . ARG A 1 111 ? -5.143 2.154 5.161 1.00 58.25 111 ARG A C 1
ATOM 868 O O . ARG A 1 111 ? -5.099 3.298 5.599 1.00 58.25 111 ARG A O 1
ATOM 875 N N . ALA A 1 112 ? -4.446 1.143 5.651 1.00 63.12 112 ALA A N 1
ATOM 876 C CA . ALA A 1 112 ? -3.104 1.319 6.164 1.00 63.12 112 ALA A CA 1
ATOM 877 C C . ALA A 1 112 ? -2.227 0.535 5.184 1.00 63.12 112 ALA A C 1
ATOM 879 O O . ALA A 1 112 ? -2.061 -0.668 5.330 1.00 63.12 112 ALA A O 1
ATOM 880 N N . ASP A 1 113 ? -1.794 1.180 4.103 1.00 78.50 113 ASP A N 1
ATOM 881 C CA . ASP A 1 113 ? -0.744 0.629 3.251 1.00 78.50 113 ASP A CA 1
ATOM 882 C C . ASP A 1 113 ? 0.567 1.280 3.697 1.00 78.50 113 ASP A C 1
ATOM 884 O O . ASP A 1 113 ? 0.639 2.499 3.840 1.00 78.50 113 ASP A O 1
ATOM 888 N N . GLU A 1 114 ? 1.584 0.471 3.954 1.00 82.00 114 GLU A N 1
ATOM 889 C CA . GLU A 1 114 ? 2.908 0.910 4.388 1.00 82.00 114 GLU A CA 1
ATOM 890 C C . GLU A 1 114 ? 3.850 0.842 3.184 1.00 82.00 114 GLU A C 1
ATOM 892 O O . GLU A 1 114 ? 3.994 -0.214 2.564 1.00 82.00 114 GLU A O 1
ATOM 897 N N . TYR A 1 115 ? 4.466 1.965 2.809 1.00 84.62 115 TYR A N 1
ATOM 898 C CA . TYR A 1 115 ? 5.484 1.969 1.760 1.00 84.62 115 TYR A CA 1
ATOM 899 C C . TYR A 1 115 ? 6.749 1.289 2.274 1.00 84.62 115 TYR A C 1
ATOM 901 O O . TYR A 1 115 ? 7.362 1.728 3.241 1.00 84.62 115 TYR A O 1
ATOM 909 N N . MET A 1 116 ? 7.142 0.208 1.605 1.00 87.69 116 MET A N 1
ATOM 910 C CA . MET A 1 116 ? 8.311 -0.580 1.986 1.00 87.69 116 MET A CA 1
ATOM 911 C C . MET A 1 116 ? 9.584 -0.085 1.295 1.00 87.69 116 MET A C 1
ATOM 913 O O . MET A 1 116 ? 10.682 -0.368 1.765 1.00 87.69 116 MET A O 1
ATOM 917 N N . GLY A 1 117 ? 9.450 0.621 0.168 1.00 86.75 117 GLY A N 1
ATOM 918 C CA . GLY A 1 117 ? 10.573 1.145 -0.605 1.00 86.75 117 GLY A CA 1
ATOM 919 C C . GLY A 1 117 ? 10.515 0.814 -2.096 1.00 86.75 117 GLY A C 1
ATOM 920 O O . GLY A 1 117 ? 9.626 0.108 -2.583 1.00 86.75 117 GLY A O 1
ATOM 921 N N . CYS A 1 118 ? 11.517 1.315 -2.814 1.00 90.06 118 CYS A N 1
ATOM 922 C CA . CYS A 1 118 ? 11.792 0.978 -4.203 1.00 90.06 118 CYS A CA 1
ATOM 923 C C . CYS A 1 118 ? 12.819 -0.158 -4.249 1.00 90.06 118 CYS A C 1
ATOM 925 O O . CYS A 1 118 ? 13.883 -0.063 -3.635 1.00 90.06 118 CYS A O 1
ATOM 927 N N . TYR A 1 119 ? 12.514 -1.234 -4.970 1.00 94.44 119 TYR A N 1
ATOM 928 C CA . TYR A 1 119 ? 13.369 -2.420 -5.060 1.00 94.44 119 TYR A CA 1
ATOM 929 C C . TYR A 1 119 ? 13.739 -2.729 -6.501 1.00 94.44 119 TYR A C 1
ATOM 931 O O . TYR A 1 119 ? 12.976 -2.437 -7.422 1.00 94.44 119 TYR A O 1
ATOM 939 N N . ASN A 1 120 ? 14.897 -3.357 -6.701 1.00 93.31 120 ASN A N 1
ATOM 940 C CA . ASN A 1 120 ? 15.270 -3.830 -8.028 1.00 93.31 120 ASN A CA 1
ATOM 941 C C . ASN A 1 120 ? 14.239 -4.838 -8.543 1.00 93.31 120 ASN A C 1
ATOM 943 O O . ASN A 1 120 ? 13.818 -5.758 -7.834 1.00 93.31 120 ASN A O 1
ATOM 947 N N . SER A 1 121 ? 13.856 -4.680 -9.807 1.00 88.06 121 SER A N 1
ATOM 948 C CA . SER A 1 121 ? 13.131 -5.725 -10.514 1.00 88.06 121 SER A CA 1
ATOM 949 C C . SER A 1 121 ? 14.087 -6.875 -10.857 1.00 88.06 121 SER A C 1
ATOM 951 O O . SER A 1 121 ? 15.297 -6.702 -10.991 1.00 88.06 121 SER A O 1
ATOM 953 N N . GLY A 1 122 ? 13.556 -8.089 -10.965 1.00 87.50 122 GLY A N 1
ATOM 954 C CA . GLY A 1 122 ? 14.347 -9.267 -11.306 1.00 87.50 122 GLY A CA 1
ATOM 955 C C . GLY A 1 122 ? 13.475 -10.384 -11.858 1.00 87.50 122 GLY A C 1
ATOM 956 O O . GLY A 1 122 ? 12.244 -10.304 -11.811 1.00 87.50 122 GLY A O 1
ATOM 957 N N . TYR A 1 123 ? 14.113 -11.421 -12.402 1.00 86.06 123 TYR A N 1
ATOM 958 C CA . TYR A 1 123 ? 13.431 -12.595 -12.938 1.00 86.06 123 TYR A CA 1
ATOM 959 C C . TYR A 1 123 ? 13.884 -13.878 -12.218 1.00 86.06 123 TYR A C 1
ATOM 961 O O . TYR A 1 123 ? 15.087 -14.136 -12.152 1.00 86.06 123 TYR A O 1
ATOM 969 N N . PRO A 1 124 ? 12.953 -14.705 -11.702 1.00 87.50 124 PRO A N 1
ATOM 970 C CA . PRO A 1 124 ? 11.514 -14.440 -11.585 1.00 87.50 124 PRO A CA 1
ATOM 971 C C . PRO A 1 124 ? 11.226 -13.263 -10.636 1.00 87.50 124 PRO A C 1
ATOM 973 O O . PRO A 1 124 ? 12.013 -12.988 -9.731 1.00 87.50 124 PRO A O 1
ATOM 976 N N . SER A 1 125 ? 10.102 -12.570 -10.851 1.00 89.75 125 SER A N 1
ATOM 977 C CA . SER A 1 125 ? 9.744 -11.383 -10.061 1.00 89.75 125 SER A CA 1
ATOM 978 C C . SER A 1 125 ? 9.629 -11.705 -8.572 1.00 89.75 125 SER A C 1
ATOM 980 O O . SER A 1 125 ? 9.067 -12.734 -8.195 1.00 89.75 125 SER A O 1
ATOM 982 N N . ALA A 1 126 ? 10.135 -10.796 -7.738 1.00 92.50 126 ALA A N 1
ATOM 983 C CA . ALA A 1 126 ? 10.037 -10.875 -6.283 1.00 92.50 126 ALA A CA 1
ATOM 984 C C . ALA A 1 126 ? 8.576 -10.809 -5.793 1.00 92.50 126 ALA A C 1
ATOM 986 O O . ALA A 1 126 ? 8.238 -11.404 -4.774 1.00 92.50 126 ALA A O 1
ATOM 987 N N . LEU A 1 127 ? 7.707 -10.148 -6.566 1.00 95.06 127 LEU A N 1
ATOM 988 C CA . LEU A 1 127 ? 6.252 -10.199 -6.443 1.00 95.06 127 LEU A CA 1
ATOM 989 C C . LEU A 1 127 ? 5.711 -11.019 -7.632 1.00 95.06 127 LEU A C 1
ATOM 991 O O . LEU A 1 127 ? 5.529 -10.490 -8.736 1.00 95.06 127 LEU A O 1
ATOM 995 N N . PRO A 1 128 ? 5.539 -12.342 -7.470 1.00 93.06 128 PRO A N 1
ATOM 996 C CA . PRO A 1 128 ? 5.372 -13.243 -8.609 1.00 93.06 128 PRO A CA 1
ATOM 997 C C . PRO A 1 128 ? 4.061 -13.030 -9.377 1.00 93.06 128 PRO A C 1
ATOM 999 O O . PRO A 1 128 ? 3.992 -13.328 -10.570 1.00 93.06 128 PRO A O 1
ATOM 1002 N N . GLU A 1 129 ? 3.041 -12.478 -8.729 1.00 95.25 129 GLU A N 1
ATOM 1003 C CA . GLU A 1 129 ? 1.657 -12.590 -9.183 1.00 95.25 129 GLU A CA 1
ATOM 1004 C C . GLU A 1 129 ? 1.237 -11.338 -9.927 1.00 95.25 129 GLU A C 1
ATOM 1006 O O . GLU A 1 129 ? 0.968 -10.311 -9.315 1.00 95.25 129 GLU A O 1
ATOM 1011 N N . LEU A 1 130 ? 1.181 -11.412 -11.254 1.00 94.25 130 LEU A N 1
ATOM 1012 C CA . LEU A 1 130 ? 0.726 -10.302 -12.082 1.00 94.25 130 LEU A CA 1
ATOM 1013 C C . LEU A 1 130 ? -0.801 -10.186 -12.024 1.00 94.25 130 LEU A C 1
ATOM 1015 O O . LEU A 1 130 ? -1.521 -11.153 -12.278 1.00 94.25 130 LEU A O 1
ATOM 1019 N N . VAL A 1 131 ? -1.302 -8.986 -11.747 1.00 92.31 131 VAL A N 1
ATOM 1020 C CA . VAL A 1 131 ? -2.738 -8.708 -11.650 1.00 92.31 131 VAL A CA 1
ATOM 1021 C C . VAL A 1 131 ? -3.152 -7.664 -12.683 1.00 92.31 131 VAL A C 1
ATOM 1023 O O . VAL A 1 131 ? -2.347 -6.856 -13.133 1.00 92.31 131 VAL A O 1
ATOM 1026 N N . GLY A 1 132 ? -4.410 -7.727 -13.130 1.00 85.38 132 GLY A N 1
ATOM 1027 C CA . GLY A 1 132 ? -4.921 -6.853 -14.192 1.00 85.38 132 GLY A CA 1
ATOM 1028 C C . GLY A 1 132 ? -4.488 -7.270 -15.601 1.00 85.38 132 GLY A C 1
ATOM 1029 O O . GLY A 1 132 ? -4.573 -6.469 -16.523 1.00 85.38 132 GLY A O 1
ATOM 1030 N N . GLY A 1 133 ? -4.001 -8.503 -15.790 1.00 82.25 133 GLY A N 1
ATOM 1031 C CA . GLY A 1 133 ? -3.602 -9.007 -17.111 1.00 82.25 133 GLY A CA 1
ATOM 1032 C C . GLY A 1 133 ? -2.431 -8.241 -17.738 1.00 82.25 133 GLY A C 1
ATOM 1033 O O . GLY A 1 133 ? -2.319 -8.194 -18.957 1.00 82.25 133 GLY A O 1
ATOM 1034 N N . GLY A 1 134 ? -1.595 -7.599 -16.913 1.00 77.00 134 GLY A N 1
ATOM 1035 C CA . GLY A 1 134 ? -0.492 -6.750 -17.370 1.00 77.00 134 GLY A CA 1
ATOM 1036 C C . GLY A 1 134 ? -0.895 -5.324 -17.742 1.00 77.00 134 GLY A C 1
ATOM 1037 O O . GLY A 1 134 ? -0.021 -4.550 -18.127 1.00 77.00 134 GLY A O 1
ATOM 1038 N N . GLN A 1 135 ? -2.177 -4.965 -17.607 1.00 86.62 135 GLN A N 1
ATOM 1039 C CA . GLN A 1 135 ? -2.627 -3.586 -17.768 1.00 86.62 135 GLN A CA 1
ATOM 1040 C C . GLN A 1 135 ? -2.169 -2.715 -16.589 1.00 86.62 135 GLN A C 1
ATOM 1042 O O . GLN A 1 135 ? -2.096 -3.215 -15.458 1.00 86.62 135 GLN A O 1
ATOM 1047 N N . PRO A 1 136 ? -1.904 -1.419 -16.826 1.00 88.75 136 PRO A N 1
ATOM 1048 C CA . PRO A 1 136 ? -1.591 -0.479 -15.762 1.00 88.75 136 PRO A CA 1
ATOM 1049 C C . PRO A 1 136 ? -2.733 -0.412 -14.746 1.00 88.75 136 PRO A C 1
ATOM 1051 O O . PRO A 1 136 ? -3.895 -0.211 -15.108 1.00 88.75 136 PRO A O 1
ATOM 1054 N N . LEU A 1 137 ? -2.408 -0.556 -13.463 1.00 87.38 137 LEU A N 1
ATOM 1055 C CA . LEU A 1 137 ? -3.332 -0.250 -12.376 1.00 87.38 137 LEU A CA 1
ATOM 1056 C C . LEU A 1 137 ? -2.795 0.939 -11.585 1.00 87.38 137 LEU A C 1
ATOM 1058 O O . LEU A 1 137 ? -1.599 1.029 -11.295 1.00 87.38 137 LEU A O 1
ATOM 1062 N N . SER A 1 138 ? -3.705 1.830 -11.191 1.00 83.44 138 SER A N 1
ATOM 1063 C CA . SER A 1 138 ? -3.389 2.857 -10.201 1.00 83.44 138 SER A CA 1
ATOM 1064 C C . SER A 1 138 ? -2.996 2.203 -8.876 1.00 83.44 138 SER A C 1
ATOM 1066 O O . SER A 1 138 ? -3.402 1.072 -8.595 1.00 83.44 138 SER A O 1
ATOM 1068 N N . PHE A 1 139 ? -2.261 2.933 -8.037 1.00 81.62 139 PHE A N 1
ATOM 1069 C CA . PHE A 1 139 ? -1.910 2.521 -6.674 1.00 81.62 139 PHE A CA 1
ATOM 1070 C C . PHE A 1 139 ? -3.086 1.878 -5.929 1.00 81.62 139 PHE A C 1
ATOM 1072 O O . PHE A 1 139 ? -3.014 0.723 -5.515 1.00 81.62 139 PHE A O 1
ATOM 1079 N N . SER A 1 140 ? -4.214 2.592 -5.888 1.00 77.88 140 SER A N 1
ATOM 1080 C CA . SER A 1 140 ? -5.463 2.137 -5.277 1.00 77.88 140 SER A CA 1
ATOM 1081 C C . SER A 1 140 ? -5.919 0.782 -5.799 1.00 77.88 140 SER A C 1
ATOM 1083 O O . SER A 1 140 ? -6.148 -0.141 -5.027 1.00 77.88 140 SER A O 1
ATOM 1085 N N . LYS A 1 141 ? -6.058 0.667 -7.123 1.00 83.31 141 LYS A N 1
ATOM 1086 C CA . LYS A 1 141 ? -6.579 -0.546 -7.752 1.00 83.31 141 LYS A CA 1
ATOM 1087 C C . LYS A 1 141 ? -5.616 -1.713 -7.576 1.00 83.31 141 LYS A C 1
ATOM 1089 O O . LYS A 1 141 ? -6.070 -2.848 -7.488 1.00 83.31 141 LYS A O 1
ATOM 1094 N N . CYS A 1 142 ? -4.312 -1.448 -7.530 1.00 90.25 142 CYS A N 1
ATOM 1095 C CA . CYS A 1 142 ? -3.314 -2.478 -7.291 1.00 90.25 142 CYS A CA 1
ATOM 1096 C C . CYS A 1 142 ? -3.390 -3.017 -5.857 1.00 90.25 142 CYS A C 1
ATOM 1098 O O . CYS A 1 142 ? -3.501 -4.231 -5.680 1.00 90.25 142 CYS A O 1
ATOM 1100 N N . SER A 1 143 ? -3.434 -2.121 -4.862 1.00 87.12 143 SER A N 1
ATOM 1101 C CA . SER A 1 143 ? -3.631 -2.474 -3.450 1.00 87.12 143 SER A CA 1
ATOM 1102 C C . SER A 1 143 ? -4.883 -3.341 -3.271 1.00 87.12 143 SER A C 1
ATOM 1104 O O . SER A 1 143 ? -4.784 -4.496 -2.853 1.00 87.12 143 SER A O 1
ATOM 1106 N N . ASP A 1 144 ? -6.044 -2.862 -3.737 1.00 80.56 144 ASP A N 1
ATOM 1107 C CA . ASP A 1 144 ? -7.326 -3.569 -3.609 1.00 80.56 144 ASP A CA 1
ATOM 1108 C C . ASP A 1 144 ? -7.290 -4.954 -4.288 1.00 80.56 144 ASP A C 1
ATOM 1110 O O . ASP A 1 144 ? -7.815 -5.957 -3.784 1.00 80.56 144 ASP A O 1
ATOM 1114 N N . ALA A 1 145 ? -6.643 -5.041 -5.451 1.00 88.06 145 ALA A N 1
ATOM 1115 C CA . ALA A 1 145 ? -6.559 -6.276 -6.211 1.00 88.06 145 ALA A CA 1
ATOM 1116 C C . ALA A 1 145 ? -5.625 -7.312 -5.558 1.00 88.06 145 ALA A C 1
ATOM 1118 O O . ALA A 1 145 ? -5.900 -8.514 -5.641 1.00 88.06 145 ALA A O 1
ATOM 1119 N N . CYS A 1 146 ? -4.558 -6.885 -4.885 1.00 91.75 146 CYS A N 1
ATOM 1120 C CA . CYS A 1 146 ? -3.687 -7.780 -4.126 1.00 91.75 146 CYS A CA 1
ATOM 1121 C C . CYS A 1 146 ? -4.298 -8.170 -2.776 1.00 91.75 146 CYS A C 1
ATOM 1123 O O . CYS A 1 146 ? -4.285 -9.353 -2.413 1.00 91.75 146 CYS A O 1
ATOM 1125 N N . ALA A 1 147 ? -4.923 -7.214 -2.088 1.00 84.56 147 ALA A N 1
ATOM 1126 C CA . ALA A 1 147 ? -5.625 -7.439 -0.834 1.00 84.56 147 ALA A CA 1
ATOM 1127 C C . ALA A 1 147 ? -6.756 -8.470 -1.003 1.00 84.56 147 ALA A C 1
ATOM 1129 O O . ALA A 1 147 ? -6.780 -9.487 -0.307 1.00 84.56 147 ALA A O 1
ATOM 1130 N N . SER A 1 148 ? -7.620 -8.300 -2.012 1.00 81.62 148 SER A N 1
ATOM 1131 C CA . SER A 1 148 ? -8.710 -9.247 -2.329 1.00 81.62 148 SER A CA 1
ATOM 1132 C C . SER A 1 148 ? -8.231 -10.666 -2.665 1.00 81.62 148 SER A C 1
ATOM 1134 O O . SER A 1 148 ? -8.981 -11.634 -2.530 1.00 81.62 148 SER A O 1
ATOM 1136 N N . ARG A 1 149 ? -6.961 -10.822 -3.059 1.00 86.06 149 ARG A N 1
ATOM 1137 C CA . ARG A 1 149 ? -6.326 -12.115 -3.351 1.00 86.06 149 ARG A CA 1
ATOM 1138 C C . ARG A 1 149 ? -5.542 -12.698 -2.173 1.00 86.06 149 ARG A C 1
ATOM 1140 O O . ARG A 1 149 ? -4.947 -13.766 -2.330 1.00 86.06 149 ARG A O 1
ATOM 1147 N N . ASN A 1 150 ? -5.614 -12.087 -0.989 1.00 84.38 150 ASN A N 1
ATOM 1148 C CA . ASN A 1 150 ? -4.912 -12.502 0.231 1.00 84.38 150 ASN A CA 1
ATOM 1149 C C . ASN A 1 150 ? -3.379 -12.425 0.101 1.00 84.38 150 ASN A C 1
ATOM 1151 O O . ASN A 1 150 ? -2.675 -13.373 0.459 1.00 84.38 150 ASN A O 1
ATOM 1155 N N . TYR A 1 151 ? -2.872 -11.332 -0.472 1.00 91.69 151 TYR A N 1
ATOM 1156 C CA . TYR A 1 151 ? -1.451 -10.982 -0.427 1.00 91.69 151 TYR A CA 1
ATOM 1157 C C . TYR A 1 151 ? -1.218 -9.843 0.562 1.00 91.69 151 TYR A C 1
ATOM 1159 O O . TYR A 1 151 ? -2.062 -8.957 0.689 1.00 91.69 151 TYR A O 1
ATOM 1167 N N . HIS A 1 152 ? -0.090 -9.892 1.263 1.00 90.94 152 HIS A N 1
ATOM 1168 C CA . HIS A 1 152 ? 0.350 -8.853 2.191 1.00 90.94 152 HIS A CA 1
ATOM 1169 C C . HIS A 1 152 ? 1.167 -7.773 1.510 1.00 90.94 152 HIS A C 1
ATOM 1171 O O . HIS A 1 152 ? 1.273 -6.686 2.062 1.00 90.94 152 HIS A O 1
ATOM 1177 N N . TYR A 1 153 ? 1.723 -8.062 0.335 1.00 95.44 153 TYR A N 1
ATOM 1178 C CA . TYR A 1 153 ? 2.543 -7.124 -0.403 1.00 95.44 153 TYR A CA 1
ATOM 1179 C C . TYR A 1 153 ? 2.030 -6.952 -1.820 1.00 95.44 153 TYR A C 1
ATOM 1181 O O . TYR A 1 153 ? 1.574 -7.900 -2.472 1.00 95.44 153 TYR A O 1
ATOM 1189 N N . PHE A 1 154 ? 2.148 -5.727 -2.304 1.00 94.88 154 PHE A N 1
ATOM 1190 C CA . PHE A 1 154 ? 1.926 -5.392 -3.696 1.00 94.88 154 PHE A CA 1
ATOM 1191 C C . PHE A 1 154 ? 3.000 -4.438 -4.180 1.00 94.88 154 PHE A C 1
ATOM 1193 O O . PHE A 1 154 ? 3.687 -3.793 -3.390 1.00 94.88 154 PHE A O 1
ATOM 1200 N N . GLY A 1 155 ? 3.137 -4.342 -5.493 1.00 94.94 155 GLY A N 1
ATOM 1201 C CA . GLY A 1 155 ? 4.015 -3.362 -6.078 1.00 94.94 155 GLY A CA 1
ATOM 1202 C C . GLY A 1 155 ? 3.644 -2.987 -7.493 1.00 94.94 155 GLY A C 1
ATOM 1203 O O . GLY A 1 155 ? 3.037 -3.770 -8.229 1.00 94.94 155 GLY A O 1
ATOM 1204 N N . ARG A 1 156 ? 4.008 -1.755 -7.843 1.00 93.69 156 ARG A N 1
ATOM 1205 C CA . ARG A 1 156 ? 3.890 -1.213 -9.195 1.00 93.69 156 ARG A CA 1
ATOM 1206 C C . ARG A 1 156 ? 5.275 -1.167 -9.832 1.00 93.69 156 ARG A C 1
ATOM 1208 O O . ARG A 1 156 ? 6.243 -0.833 -9.155 1.00 93.69 156 ARG A O 1
ATOM 1215 N N . SER A 1 157 ? 5.372 -1.517 -11.109 1.00 92.31 157 SER A N 1
ATOM 1216 C CA . SER A 1 157 ? 6.636 -1.528 -11.860 1.00 92.31 157 SER A CA 1
ATOM 1217 C C . SER A 1 157 ? 6.426 -1.156 -13.324 1.00 92.31 157 SER A C 1
ATOM 1219 O O . SER A 1 157 ? 5.346 -1.424 -13.863 1.00 92.31 157 SER A O 1
ATOM 1221 N N . GLY A 1 158 ? 7.460 -0.627 -13.988 1.00 90.31 158 GLY A N 1
ATOM 1222 C CA . GLY A 1 158 ? 7.387 -0.223 -15.396 1.00 90.31 158 GLY A CA 1
ATOM 1223 C C . GLY A 1 158 ? 6.199 0.706 -15.637 1.00 90.31 158 GLY A C 1
ATOM 1224 O O . GLY A 1 158 ? 5.934 1.581 -14.824 1.00 90.31 158 GLY A O 1
ATOM 1225 N N . ASN A 1 159 ? 5.406 0.448 -16.676 1.00 87.94 159 ASN A N 1
ATOM 1226 C CA . ASN A 1 159 ? 4.207 1.234 -17.006 1.00 87.94 159 ASN A CA 1
ATOM 1227 C C . ASN A 1 159 ? 3.012 0.959 -16.058 1.00 87.94 159 ASN A C 1
ATOM 1229 O O . ASN A 1 159 ? 1.909 0.664 -16.511 1.00 87.94 159 ASN A O 1
ATOM 1233 N N . GLY A 1 160 ? 3.227 0.945 -14.741 1.00 88.19 160 GLY A N 1
ATOM 1234 C CA . GLY A 1 160 ? 2.168 0.780 -13.744 1.00 88.19 160 GLY A CA 1
ATOM 1235 C C . GLY A 1 160 ? 1.638 -0.650 -13.615 1.00 88.19 160 GLY A C 1
ATOM 1236 O O . GLY A 1 160 ? 0.522 -0.851 -13.129 1.00 88.19 160 GLY A O 1
ATOM 1237 N N . GLN A 1 161 ? 2.412 -1.653 -14.041 1.00 92.81 161 GLN A N 1
ATOM 1238 C CA . GLN A 1 161 ? 2.033 -3.057 -13.886 1.00 92.81 161 GLN A CA 1
ATOM 1239 C C . GLN A 1 161 ? 1.905 -3.406 -12.409 1.00 92.81 161 GLN A C 1
ATOM 1241 O O . GLN A 1 161 ? 2.819 -3.145 -11.631 1.00 92.81 161 GLN A O 1
ATOM 1246 N N . CYS A 1 162 ? 0.794 -4.037 -12.040 1.00 94.56 162 CYS A N 1
ATOM 1247 C CA . CYS A 1 162 ? 0.534 -4.434 -10.665 1.00 94.56 162 CYS A CA 1
ATOM 1248 C C . CYS A 1 162 ? 0.953 -5.877 -10.404 1.00 94.56 162 CYS A C 1
ATOM 1250 O O . CYS A 1 162 ? 0.515 -6.798 -11.102 1.00 94.56 162 CYS A O 1
ATOM 1252 N N . ARG A 1 163 ? 1.750 -6.081 -9.357 1.00 95.69 163 ARG A N 1
ATOM 1253 C CA . ARG A 1 163 ? 2.165 -7.402 -8.896 1.00 95.69 163 ARG A CA 1
ATOM 1254 C C . ARG A 1 163 ? 1.892 -7.592 -7.413 1.00 95.69 163 ARG A C 1
ATOM 1256 O O . ARG A 1 163 ? 2.025 -6.653 -6.640 1.00 95.69 163 ARG A O 1
ATOM 1263 N N . CYS A 1 164 ? 1.562 -8.816 -7.019 1.00 95.81 164 CYS A N 1
ATOM 1264 C CA . CYS A 1 164 ? 1.313 -9.196 -5.633 1.00 95.81 164 CYS A CA 1
ATOM 1265 C C . CYS A 1 164 ? 2.316 -10.249 -5.153 1.00 95.81 164 CYS A C 1
ATOM 1267 O O . CYS A 1 164 ? 2.864 -11.029 -5.938 1.00 95.81 164 CYS A O 1
ATOM 1269 N N . GLY A 1 165 ? 2.526 -10.298 -3.844 1.00 94.69 165 GLY A N 1
ATOM 1270 C CA . GLY A 1 165 ? 3.420 -11.258 -3.213 1.00 94.69 165 GLY A CA 1
ATOM 1271 C C . GLY A 1 165 ? 3.222 -11.319 -1.706 1.00 94.69 165 GLY A C 1
ATOM 1272 O O . GLY A 1 165 ? 2.472 -10.543 -1.120 1.00 94.69 165 GLY A O 1
ATOM 1273 N N . GLY A 1 166 ? 3.853 -12.310 -1.090 1.00 92.19 166 GLY A N 1
ATOM 1274 C CA . GLY A 1 166 ? 3.747 -12.576 0.336 1.00 92.19 166 GLY A CA 1
ATOM 1275 C C . GLY A 1 166 ? 2.369 -13.029 0.800 1.00 92.19 166 GLY A C 1
ATOM 1276 O O . GLY A 1 166 ? 1.440 -12.245 0.976 1.00 92.19 166 GLY A O 1
ATOM 1277 N N . ARG A 1 167 ? 2.235 -14.332 1.054 1.00 86.88 167 ARG A N 1
ATOM 1278 C CA . ARG A 1 167 ? 1.006 -14.925 1.623 1.00 86.88 167 ARG A CA 1
ATOM 1279 C C . ARG A 1 167 ? 0.870 -14.708 3.131 1.00 86.88 167 ARG A C 1
ATOM 1281 O O . ARG A 1 167 ? -0.158 -15.051 3.709 1.00 86.88 167 ARG A O 1
ATOM 1288 N N . THR A 1 168 ? 1.913 -14.179 3.756 1.00 84.50 168 THR A N 1
ATOM 1289 C CA . THR A 1 168 ? 1.993 -13.844 5.177 1.00 84.50 168 THR A CA 1
ATOM 1290 C C . THR A 1 168 ? 2.751 -12.533 5.316 1.00 84.50 168 THR A C 1
ATOM 1292 O O . THR A 1 168 ? 3.613 -12.242 4.486 1.00 84.50 168 THR A O 1
ATOM 1295 N N . LYS A 1 169 ? 2.506 -11.777 6.381 1.00 84.50 169 LYS A N 1
ATOM 1296 C CA . LYS A 1 169 ? 3.214 -10.527 6.676 1.00 84.50 169 LYS A CA 1
ATOM 1297 C C . LYS A 1 169 ? 4.728 -10.718 6.825 1.00 84.50 169 LYS A C 1
ATOM 1299 O O . LYS A 1 169 ? 5.473 -9.795 6.550 1.00 84.50 169 LYS A O 1
ATOM 1304 N N . ASP A 1 170 ? 5.182 -11.911 7.208 1.00 86.62 170 ASP A N 1
ATOM 1305 C CA . ASP A 1 170 ? 6.607 -12.210 7.413 1.00 86.62 170 ASP A CA 1
ATOM 1306 C C . ASP A 1 170 ? 7.318 -12.666 6.112 1.00 86.62 170 ASP A C 1
ATOM 1308 O O . ASP A 1 170 ? 8.472 -13.089 6.140 1.00 86.62 170 ASP A O 1
ATOM 1312 N N . ASP A 1 171 ? 6.634 -12.624 4.961 1.00 90.50 171 ASP A N 1
ATOM 1313 C CA . ASP A 1 171 ? 7.202 -12.994 3.660 1.00 90.50 171 ASP A CA 1
ATOM 1314 C C . ASP A 1 171 ? 7.865 -11.780 2.988 1.00 90.50 171 ASP A C 1
ATOM 1316 O O . ASP A 1 171 ? 7.246 -11.041 2.222 1.00 90.50 171 ASP A O 1
ATOM 1320 N N . TYR A 1 172 ? 9.152 -11.587 3.281 1.00 91.62 172 TYR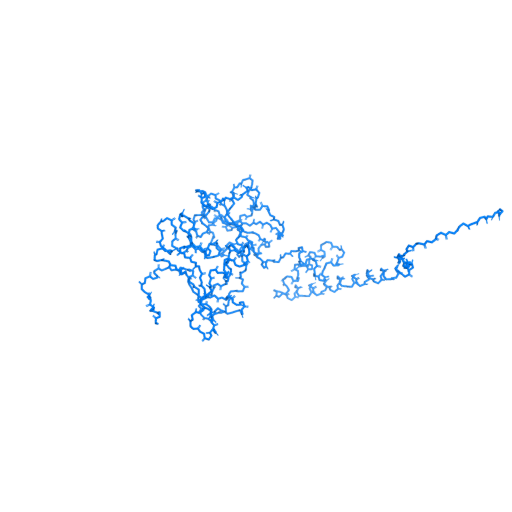 A N 1
ATOM 1321 C CA . TYR A 1 172 ? 9.968 -10.482 2.764 1.00 91.62 172 TYR A CA 1
ATOM 1322 C C . TYR A 1 172 ? 10.601 -10.758 1.390 1.00 91.62 172 TYR A C 1
ATOM 1324 O O . TYR A 1 172 ? 11.599 -10.133 1.024 1.00 91.62 172 TYR A O 1
ATOM 1332 N N . THR A 1 173 ? 10.046 -11.684 0.598 1.00 93.19 173 THR A N 1
ATOM 1333 C CA . THR A 1 173 ? 10.588 -12.030 -0.732 1.00 93.19 173 THR A CA 1
ATOM 1334 C C . THR A 1 173 ? 10.688 -10.839 -1.680 1.00 93.19 173 THR A C 1
ATOM 1336 O O . THR A 1 173 ? 11.570 -10.835 -2.537 1.00 93.19 173 THR A O 1
ATOM 1339 N N . PHE A 1 174 ? 9.877 -9.797 -1.481 1.00 93.12 174 PHE A N 1
ATOM 1340 C CA . PHE A 1 174 ? 9.964 -8.538 -2.224 1.00 93.12 174 PHE A CA 1
ATOM 1341 C C . PHE A 1 174 ? 11.347 -7.863 -2.142 1.00 93.12 174 PHE A C 1
ATOM 1343 O O . PHE A 1 174 ? 11.747 -7.181 -3.080 1.00 93.12 174 PHE A O 1
ATOM 1350 N N . GLN A 1 175 ? 12.121 -8.108 -1.078 1.00 93.44 175 GLN A N 1
ATOM 1351 C CA . GLN A 1 175 ? 13.460 -7.533 -0.889 1.00 93.44 175 GLN A CA 1
ATOM 1352 C C . GLN A 1 175 ? 14.575 -8.306 -1.605 1.00 93.44 175 GLN A C 1
ATOM 1354 O O . GLN A 1 175 ? 15.736 -7.902 -1.548 1.00 93.44 175 GLN A O 1
ATOM 1359 N N . ARG A 1 176 ? 14.259 -9.422 -2.276 1.00 93.44 176 ARG A N 1
ATOM 1360 C CA . ARG A 1 176 ? 15.239 -10.385 -2.810 1.00 93.44 176 ARG A CA 1
ATOM 1361 C C . ARG A 1 176 ? 16.343 -9.765 -3.672 1.00 93.44 176 ARG A C 1
ATOM 1363 O O . ARG A 1 176 ? 17.467 -10.257 -3.639 1.00 93.44 176 ARG A O 1
ATOM 1370 N N . PHE A 1 177 ? 16.028 -8.735 -4.454 1.00 93.06 177 PHE A N 1
ATOM 1371 C CA . PHE A 1 177 ? 16.976 -8.091 -5.374 1.00 93.06 177 PHE A CA 1
ATOM 1372 C C . PHE A 1 177 ? 17.596 -6.802 -4.808 1.00 93.06 177 PHE A C 1
ATOM 1374 O O . PHE A 1 177 ? 18.326 -6.098 -5.502 1.00 93.06 177 PHE A O 1
ATOM 1381 N N . GLY A 1 178 ? 17.343 -6.511 -3.532 1.00 91.44 178 GLY A N 1
ATOM 1382 C CA . GLY A 1 178 ? 17.880 -5.354 -2.829 1.00 91.44 178 GLY A CA 1
ATOM 1383 C C . GLY A 1 178 ? 17.137 -4.044 -3.128 1.00 91.44 178 GLY A C 1
ATOM 1384 O O . GLY A 1 178 ? 16.479 -3.914 -4.168 1.00 91.44 178 GLY A O 1
ATOM 1385 N N . PRO A 1 179 ? 17.214 -3.074 -2.200 1.00 90.81 179 PRO A N 1
ATOM 1386 C CA . PRO A 1 179 ? 16.592 -1.768 -2.363 1.00 90.81 179 PRO A CA 1
ATOM 1387 C C . PRO A 1 179 ? 17.376 -0.898 -3.352 1.00 90.81 179 PRO A C 1
ATOM 1389 O O . PRO A 1 179 ? 18.607 -0.948 -3.402 1.00 90.81 179 PRO A O 1
ATOM 1392 N N . ILE A 1 180 ? 16.660 -0.047 -4.079 1.00 80.69 180 ILE A N 1
ATOM 1393 C CA . ILE A 1 180 ? 17.229 1.072 -4.828 1.00 80.69 180 ILE A CA 1
ATOM 1394 C C . ILE A 1 180 ? 17.210 2.283 -3.899 1.00 80.69 180 ILE A C 1
ATOM 1396 O O . ILE A 1 180 ? 16.180 2.623 -3.313 1.00 80.69 180 ILE A O 1
ATOM 1400 N N . ARG A 1 181 ? 18.371 2.913 -3.712 1.00 78.94 181 ARG A N 1
ATOM 1401 C CA . ARG A 1 181 ? 18.502 4.037 -2.783 1.00 78.94 181 ARG A CA 1
ATOM 1402 C C . ARG A 1 181 ? 17.922 5.304 -3.391 1.00 78.94 181 ARG A C 1
ATOM 1404 O O . ARG A 1 181 ? 18.038 5.543 -4.589 1.00 78.94 181 ARG A O 1
ATOM 1411 N N . TYR A 1 182 ? 17.347 6.130 -2.531 1.00 67.12 182 TYR A N 1
ATOM 1412 C CA . TYR A 1 182 ? 16.910 7.464 -2.907 1.00 67.12 182 TYR A CA 1
ATOM 1413 C C . TYR A 1 182 ? 18.070 8.267 -3.520 1.00 67.12 182 TYR A C 1
ATOM 1415 O O . TYR A 1 182 ? 19.187 8.244 -2.996 1.00 67.12 182 TYR A O 1
ATOM 1423 N N . GLY A 1 183 ? 17.796 8.953 -4.632 1.00 64.56 183 GLY A N 1
ATOM 1424 C CA . GLY A 1 183 ? 18.787 9.700 -5.414 1.00 64.56 183 GLY A CA 1
ATOM 1425 C C . GLY A 1 183 ? 19.535 8.880 -6.474 1.00 64.56 183 GLY A C 1
ATOM 1426 O O . GLY A 1 183 ? 20.283 9.462 -7.255 1.00 64.56 183 GLY A O 1
ATOM 1427 N N . ASP A 1 184 ? 19.338 7.558 -6.537 1.00 75.94 184 ASP A N 1
ATOM 1428 C CA . ASP A 1 184 ? 19.787 6.755 -7.680 1.00 75.94 184 ASP A CA 1
ATOM 1429 C C . ASP A 1 184 ? 18.969 7.121 -8.927 1.00 75.94 184 ASP A C 1
ATOM 1431 O O . ASP A 1 184 ? 17.763 7.351 -8.836 1.00 75.94 184 ASP A O 1
ATOM 1435 N N . SER A 1 185 ? 19.594 7.131 -10.106 1.00 79.50 185 SER A N 1
ATOM 1436 C CA . SER A 1 185 ? 18.887 7.413 -11.363 1.00 79.50 185 SER A CA 1
ATOM 1437 C C . SER A 1 185 ? 17.841 6.352 -11.724 1.00 79.50 185 SER A C 1
ATOM 1439 O O . SER A 1 185 ? 17.041 6.569 -12.625 1.00 79.50 185 SER A O 1
ATOM 1441 N N . ASN A 1 186 ? 17.861 5.195 -11.059 1.00 81.50 186 ASN A N 1
ATOM 1442 C CA . ASN A 1 186 ? 16.868 4.132 -11.193 1.00 81.50 186 ASN A CA 1
ATOM 1443 C C . ASN A 1 186 ? 15.836 4.128 -10.058 1.00 81.50 186 ASN A C 1
ATOM 1445 O O . ASN A 1 186 ? 15.071 3.166 -9.949 1.00 81.50 186 ASN A O 1
ATOM 1449 N N . TYR A 1 187 ? 15.836 5.137 -9.179 1.00 83.25 187 TYR A N 1
ATOM 1450 C CA . TYR A 1 187 ? 14.837 5.228 -8.121 1.00 83.25 187 TYR A CA 1
ATOM 1451 C C . TYR A 1 187 ? 13.431 5.335 -8.722 1.00 83.25 187 TYR A C 1
ATOM 1453 O O . TYR A 1 187 ? 13.229 5.936 -9.772 1.00 83.25 187 TYR A O 1
ATOM 1461 N N . CYS A 1 188 ? 12.467 4.688 -8.074 1.00 87.69 188 CYS A N 1
ATOM 1462 C CA . CYS A 1 188 ? 11.146 4.490 -8.641 1.00 87.69 188 CYS A CA 1
ATOM 1463 C C . CYS A 1 188 ? 10.294 5.765 -8.581 1.00 87.69 188 CYS A C 1
ATOM 1465 O O . CYS A 1 188 ? 10.243 6.434 -7.548 1.00 87.69 188 CYS A O 1
ATOM 1467 N N . GLU A 1 189 ? 9.514 6.004 -9.633 1.00 85.38 189 GLU A N 1
ATOM 1468 C CA . GLU A 1 189 ? 8.502 7.066 -9.699 1.00 85.38 189 GLU A CA 1
ATOM 1469 C C . GLU A 1 189 ? 7.119 6.495 -9.339 1.00 85.38 189 GLU A C 1
ATOM 1471 O O . GLU A 1 189 ? 6.285 6.202 -10.193 1.00 85.38 189 GLU A O 1
ATOM 1476 N N . CYS A 1 190 ? 6.877 6.253 -8.050 1.00 82.12 190 CYS A N 1
ATOM 1477 C CA . CYS A 1 190 ? 5.754 5.422 -7.593 1.00 82.12 190 CYS A CA 1
ATOM 1478 C C . CYS A 1 190 ? 4.345 5.935 -7.912 1.00 82.12 190 CYS A C 1
ATOM 1480 O O . CYS A 1 190 ? 3.396 5.139 -7.940 1.00 82.12 190 CYS A O 1
ATOM 1482 N N . ASP A 1 191 ? 4.217 7.234 -8.151 1.00 73.31 191 ASP A N 1
ATOM 1483 C CA . ASP A 1 191 ? 2.952 7.908 -8.436 1.00 73.31 191 ASP A CA 1
ATOM 1484 C C . ASP A 1 191 ? 2.706 8.084 -9.938 1.00 73.31 191 ASP A C 1
ATOM 1486 O O . ASP A 1 191 ? 1.559 8.201 -10.364 1.00 73.31 191 ASP A O 1
ATOM 1490 N N . SER A 1 192 ? 3.757 7.957 -10.750 1.00 76.75 192 SER A N 1
ATOM 1491 C CA . SER A 1 192 ? 3.683 8.043 -12.203 1.00 76.75 192 SER A CA 1
ATOM 1492 C C . SER A 1 192 ? 2.955 6.837 -12.815 1.00 76.75 192 SER A C 1
ATOM 1494 O O . SER A 1 192 ? 2.813 5.752 -12.223 1.00 76.75 192 SER A O 1
ATOM 1496 N N . ASP A 1 193 ? 2.488 7.019 -14.048 1.00 79.06 193 ASP A N 1
ATOM 1497 C CA . ASP A 1 193 ? 2.075 5.913 -14.910 1.00 79.06 193 ASP A CA 1
ATOM 1498 C C . ASP A 1 193 ? 3.278 5.046 -15.303 1.00 79.06 193 ASP A C 1
ATOM 1500 O O . ASP A 1 193 ? 3.119 3.845 -15.523 1.00 79.06 193 ASP A O 1
ATOM 1504 N N . ASN A 1 194 ? 4.481 5.629 -15.337 1.00 85.81 194 ASN A N 1
ATOM 1505 C CA . ASN A 1 194 ? 5.737 4.921 -15.533 1.00 85.81 194 ASN A CA 1
ATOM 1506 C C . ASN A 1 194 ? 6.592 4.975 -14.262 1.00 85.81 194 ASN A C 1
ATOM 1508 O O . ASN A 1 194 ? 7.275 5.948 -13.994 1.00 85.81 194 ASN A O 1
ATOM 1512 N N . VAL A 1 195 ? 6.594 3.876 -13.517 1.00 87.19 195 VAL A N 1
ATOM 1513 C CA . VAL A 1 195 ? 7.341 3.687 -12.269 1.00 87.19 195 VAL A CA 1
ATOM 1514 C C . VAL A 1 195 ? 8.849 3.532 -12.498 1.00 87.19 195 VAL A C 1
ATOM 1516 O O . VAL A 1 195 ? 9.637 3.647 -11.559 1.00 87.19 195 VAL A O 1
ATOM 1519 N N . GLY A 1 196 ? 9.267 3.256 -13.735 1.00 87.75 196 GLY A N 1
ATOM 1520 C CA . GLY A 1 196 ? 10.659 3.001 -14.087 1.00 87.75 196 GLY A CA 1
ATOM 1521 C C . GLY A 1 196 ? 11.088 1.544 -13.886 1.00 87.75 196 GLY A C 1
ATOM 1522 O O . GLY A 1 196 ? 10.275 0.615 -13.887 1.00 87.75 196 GLY A O 1
ATOM 1523 N N . ASN A 1 197 ? 12.403 1.341 -13.757 1.00 88.12 197 ASN A N 1
ATOM 1524 C CA . ASN A 1 197 ? 13.035 0.012 -13.762 1.00 88.12 197 ASN A CA 1
ATOM 1525 C C . ASN A 1 197 ? 12.888 -0.755 -12.438 1.00 88.12 197 ASN A C 1
ATOM 1527 O O . ASN A 1 197 ? 13.114 -1.970 -12.395 1.00 88.12 197 ASN A O 1
ATOM 1531 N N . GLY A 1 198 ? 12.538 -0.058 -11.359 1.00 91.81 198 GLY A N 1
ATOM 1532 C CA . GLY A 1 198 ? 12.307 -0.652 -10.051 1.00 91.81 198 GLY A CA 1
ATOM 1533 C C . GLY A 1 198 ? 10.861 -1.098 -9.825 1.00 91.81 198 GLY A C 1
ATOM 1534 O O . GLY A 1 198 ? 10.002 -1.065 -10.710 1.00 91.81 198 GLY A O 1
ATOM 1535 N N . VAL A 1 199 ? 10.602 -1.539 -8.598 1.00 93.94 199 VAL A N 1
ATOM 1536 C CA . VAL A 1 199 ? 9.278 -1.906 -8.099 1.00 93.94 199 VAL A CA 1
ATOM 1537 C C . VAL A 1 199 ? 8.995 -1.110 -6.831 1.00 93.94 199 VAL A C 1
ATOM 1539 O O . VAL A 1 199 ? 9.633 -1.340 -5.800 1.00 93.94 199 VAL A O 1
ATOM 1542 N N . CYS A 1 200 ? 8.014 -0.211 -6.885 1.00 92.88 200 CYS A N 1
ATOM 1543 C CA . CYS A 1 200 ? 7.478 0.436 -5.688 1.00 92.88 200 CYS A CA 1
ATOM 1544 C C . CYS A 1 200 ? 6.695 -0.589 -4.900 1.00 92.88 200 CYS A C 1
ATOM 1546 O O . CYS A 1 200 ? 5.672 -1.063 -5.391 1.00 92.88 200 CYS A O 1
ATOM 1548 N N . THR A 1 201 ? 7.187 -0.952 -3.722 1.00 94.06 201 THR A N 1
ATOM 1549 C CA . THR A 1 201 ? 6.607 -2.023 -2.918 1.00 94.06 201 THR A CA 1
ATOM 1550 C C . THR A 1 201 ? 5.909 -1.469 -1.693 1.00 94.06 201 THR A C 1
ATOM 1552 O O . THR A 1 201 ? 6.408 -0.571 -1.017 1.00 94.06 201 THR A O 1
ATOM 1555 N N . TYR A 1 202 ? 4.768 -2.068 -1.389 1.00 91.88 202 TYR A N 1
ATOM 1556 C CA . TYR A 1 202 ? 3.888 -1.688 -0.304 1.00 91.88 202 TYR A CA 1
ATOM 1557 C C . TYR A 1 202 ? 3.420 -2.916 0.444 1.00 91.88 202 TYR A C 1
ATOM 1559 O O . TYR A 1 202 ? 3.271 -3.995 -0.139 1.00 91.88 202 TYR A O 1
ATOM 1567 N N . ARG A 1 203 ? 3.134 -2.730 1.724 1.00 90.44 203 ARG A N 1
ATOM 1568 C CA . ARG A 1 203 ? 2.503 -3.716 2.581 1.00 90.44 203 ARG A CA 1
ATOM 1569 C C . ARG A 1 203 ? 1.080 -3.290 2.898 1.00 90.44 203 ARG A C 1
ATOM 1571 O O . ARG A 1 203 ? 0.864 -2.188 3.379 1.00 90.44 203 ARG A O 1
ATOM 1578 N N . VAL A 1 204 ? 0.136 -4.205 2.732 1.00 86.31 204 VAL A N 1
ATOM 1579 C CA . VAL A 1 204 ? -1.242 -4.050 3.204 1.00 86.31 204 VAL A CA 1
ATOM 1580 C C . VAL A 1 204 ? -1.259 -4.374 4.705 1.00 86.31 204 VAL A C 1
ATOM 1582 O O . VAL A 1 204 ? -1.149 -5.540 5.101 1.00 86.31 204 VAL A O 1
ATOM 1585 N N . VAL A 1 205 ? -1.298 -3.351 5.563 1.00 76.62 205 VAL A N 1
ATOM 1586 C CA . VAL A 1 205 ? -1.069 -3.471 7.021 1.00 76.62 205 VAL A CA 1
ATOM 1587 C C . VAL A 1 205 ? -2.232 -4.159 7.732 1.00 76.62 205 VAL A C 1
ATOM 1589 O O . VAL A 1 205 ? -2.004 -4.930 8.665 1.00 76.62 205 VAL A O 1
ATOM 1592 N N . ASP A 1 206 ? -3.463 -3.923 7.287 1.00 68.12 206 ASP A N 1
ATOM 1593 C CA . ASP A 1 206 ? -4.693 -4.496 7.847 1.00 68.12 206 ASP A CA 1
ATOM 1594 C C . ASP A 1 206 ? -5.117 -5.808 7.172 1.00 68.12 206 ASP A C 1
ATOM 1596 O O . ASP A 1 206 ? -6.190 -6.352 7.449 1.00 68.12 206 ASP A O 1
ATOM 1600 N N . GLN A 1 207 ? -4.254 -6.356 6.316 1.00 74.62 207 GLN A N 1
ATOM 1601 C CA . GLN A 1 207 ? -4.529 -7.607 5.639 1.00 74.62 207 GLN A CA 1
ATOM 1602 C C . GLN A 1 207 ? -4.656 -8.762 6.632 1.00 74.62 207 GLN A C 1
ATOM 1604 O O . GLN A 1 207 ? -3.827 -8.936 7.532 1.00 74.62 207 GLN A O 1
ATOM 1609 N N . PHE A 1 208 ? -5.665 -9.610 6.415 1.00 64.62 208 PHE A N 1
ATOM 1610 C CA . PHE A 1 208 ? -5.846 -10.833 7.190 1.00 64.62 208 PHE A CA 1
ATOM 1611 C C . PHE A 1 208 ? -4.612 -11.733 7.058 1.00 64.62 208 PHE A C 1
ATOM 1613 O O . PHE A 1 208 ? -4.403 -12.384 6.035 1.00 64.62 208 PHE A O 1
ATOM 1620 N N . ASP A 1 209 ? -3.807 -11.788 8.118 1.00 65.38 209 ASP A N 1
ATOM 1621 C CA . ASP A 1 209 ? -2.630 -12.643 8.174 1.00 65.38 209 ASP A CA 1
ATOM 1622 C C . ASP A 1 209 ? -3.000 -13.999 8.788 1.00 65.38 209 ASP A C 1
ATOM 1624 O O . ASP A 1 209 ? -3.338 -14.066 9.977 1.00 65.38 209 ASP A O 1
ATOM 1628 N N . PRO A 1 210 ? -2.911 -15.109 8.034 1.00 57.78 210 PRO A N 1
ATOM 1629 C CA . PRO A 1 210 ? -3.313 -16.408 8.540 1.00 57.78 210 PRO A CA 1
ATOM 1630 C C . PRO A 1 210 ? -2.452 -16.861 9.718 1.00 57.78 210 PRO A C 1
ATOM 1632 O O . PRO A 1 210 ? -2.962 -17.594 10.549 1.00 57.78 210 PRO A O 1
ATOM 1635 N N . ASN A 1 211 ? -1.192 -16.444 9.859 1.00 61.41 211 ASN A N 1
ATOM 1636 C CA . ASN A 1 211 ? -0.343 -16.849 10.987 1.00 61.41 211 ASN A CA 1
ATOM 1637 C C . ASN A 1 211 ? -0.675 -16.083 12.276 1.00 61.41 211 ASN A C 1
ATOM 1639 O O . ASN A 1 211 ? -0.641 -16.650 13.368 1.00 61.41 211 ASN A O 1
ATOM 1643 N N . THR A 1 212 ? -1.045 -14.815 12.152 1.00 58.00 212 THR A N 1
ATOM 1644 C CA . THR A 1 212 ? -1.446 -13.920 13.237 1.00 58.00 212 THR A CA 1
ATOM 1645 C C . THR A 1 212 ? -2.861 -14.259 13.686 1.00 58.00 212 THR A C 1
ATOM 1647 O O . THR A 1 212 ? -3.084 -14.493 14.874 1.00 58.00 212 THR A O 1
ATOM 1650 N N . ALA A 1 213 ? -3.785 -14.431 12.736 1.00 51.56 213 ALA A N 1
ATOM 1651 C CA . ALA A 1 213 ? -5.108 -14.978 12.997 1.00 51.56 213 ALA A CA 1
ATOM 1652 C C . ALA A 1 213 ? -4.994 -16.375 13.625 1.00 51.56 213 ALA A C 1
ATOM 1654 O O . ALA A 1 213 ? -5.612 -16.640 14.651 1.00 51.56 213 ALA A O 1
ATOM 1655 N N . ARG A 1 214 ? -4.117 -17.258 13.121 1.00 50.72 214 ARG A N 1
ATOM 1656 C CA . ARG A 1 214 ? -3.897 -18.584 13.725 1.00 50.72 214 ARG A CA 1
ATOM 1657 C C . ARG A 1 214 ? -3.449 -18.544 15.175 1.00 50.72 214 ARG A C 1
ATOM 1659 O O . ARG A 1 214 ? -3.785 -19.476 15.890 1.00 50.72 214 ARG A O 1
ATOM 1666 N N . LYS A 1 215 ? -2.718 -17.527 15.634 1.00 54.62 215 LYS A N 1
ATOM 1667 C CA . LYS A 1 215 ? -2.245 -17.475 17.028 1.00 54.62 215 LYS A CA 1
ATOM 1668 C C . LYS A 1 215 ? -3.373 -17.234 18.035 1.00 54.62 215 LYS A C 1
ATOM 1670 O O . LYS A 1 215 ? -3.296 -17.800 19.125 1.00 54.62 215 LYS A O 1
ATOM 1675 N N . HIS A 1 216 ? -4.406 -16.476 17.663 1.00 54.78 216 HIS A N 1
ATOM 1676 C CA . HIS A 1 216 ? -5.447 -16.005 18.592 1.00 54.78 216 HIS A CA 1
ATOM 1677 C C . HIS A 1 216 ? -6.877 -16.436 18.239 1.00 54.78 216 HIS A C 1
ATOM 1679 O O . HIS A 1 216 ? -7.799 -16.181 19.005 1.00 54.78 216 HIS A O 1
ATOM 1685 N N . HIS A 1 217 ? -7.087 -17.095 17.102 1.00 65.81 217 HIS A N 1
ATOM 1686 C CA . HIS A 1 217 ? -8.423 -17.483 16.656 1.00 65.81 217 HIS A CA 1
ATOM 1687 C C . HIS A 1 217 ? -8.868 -18.810 17.289 1.00 65.81 217 HIS A C 1
ATOM 1689 O O . HIS A 1 217 ? -8.072 -19.758 17.315 1.00 65.81 217 HIS A O 1
ATOM 1695 N N . PRO A 1 218 ? -10.150 -18.945 17.684 1.00 69.00 218 PRO A N 1
ATOM 1696 C CA . PRO A 1 218 ? -10.692 -20.189 18.243 1.00 69.00 218 PRO A CA 1
ATOM 1697 C C . PRO A 1 218 ? -10.459 -21.447 17.383 1.00 69.00 218 PRO A C 1
ATOM 1699 O O . PRO A 1 218 ? -10.335 -22.552 17.910 1.00 69.00 218 PRO A O 1
ATOM 1702 N N . CYS A 1 219 ? -10.305 -21.293 16.061 1.00 72.19 219 CYS A N 1
ATOM 1703 C CA . CYS A 1 219 ? -9.996 -22.382 15.135 1.00 72.19 219 CYS A CA 1
ATOM 1704 C C . CYS A 1 219 ? -8.606 -23.005 15.345 1.00 72.19 219 CYS A C 1
ATOM 1706 O O . CYS A 1 219 ? -8.375 -24.114 14.871 1.00 72.19 219 CYS A O 1
ATOM 1708 N N . ARG A 1 220 ? -7.661 -22.331 16.024 1.00 66.75 220 ARG A N 1
ATOM 1709 C CA . ARG A 1 220 ? -6.261 -22.784 16.186 1.00 66.75 220 ARG A CA 1
ATOM 1710 C C . ARG A 1 220 ? -6.157 -24.205 16.735 1.00 66.75 220 ARG A C 1
ATOM 1712 O O . ARG A 1 220 ? -5.248 -24.948 16.371 1.00 66.75 220 ARG A O 1
ATOM 1719 N N . TYR A 1 221 ? -7.087 -24.556 17.611 1.00 75.69 221 TYR A N 1
ATOM 1720 C CA . TYR A 1 221 ? -7.087 -25.799 18.368 1.00 75.69 221 TYR A CA 1
ATOM 1721 C C . TYR A 1 221 ? -7.758 -26.961 17.634 1.00 75.69 221 TYR A C 1
ATOM 1723 O O . TYR A 1 221 ? -7.766 -28.075 18.142 1.00 75.69 221 TYR A O 1
ATOM 1731 N N . LEU A 1 222 ? -8.287 -26.743 16.425 1.00 75.25 222 LEU A N 1
ATOM 1732 C CA . LEU A 1 222 ? -8.746 -27.849 15.591 1.00 75.25 222 LEU A CA 1
ATOM 1733 C C . LEU A 1 222 ? -7.547 -28.735 15.216 1.00 75.25 222 LEU A C 1
ATOM 1735 O O . LEU A 1 222 ? -6.528 -28.202 14.771 1.00 75.25 222 LEU A O 1
ATOM 1739 N N . PRO A 1 223 ? -7.639 -30.067 15.363 1.00 70.69 223 PRO A N 1
ATOM 1740 C CA . PRO A 1 223 ? -6.491 -30.957 15.188 1.00 70.69 223 PRO A CA 1
ATOM 1741 C C . PRO A 1 223 ? -6.073 -31.099 13.717 1.00 70.69 223 PRO A C 1
ATOM 1743 O O . PRO A 1 223 ? -4.880 -31.089 13.406 1.00 70.69 223 PRO A O 1
ATOM 1746 N N . ALA A 1 224 ? -7.042 -31.164 12.799 1.00 73.19 224 ALA A N 1
ATOM 1747 C CA . ALA A 1 224 ? -6.799 -31.356 11.373 1.00 73.19 224 ALA A CA 1
ATOM 1748 C C . ALA A 1 224 ? -6.524 -30.032 10.640 1.00 73.19 224 ALA A C 1
ATOM 1750 O O . ALA A 1 224 ? -7.230 -29.036 10.822 1.00 73.19 224 ALA A O 1
ATOM 1751 N N . TYR A 1 225 ? -5.513 -30.032 9.764 1.00 62.50 225 TYR A N 1
ATOM 1752 C CA . TYR A 1 225 ? -5.127 -28.861 8.968 1.00 62.50 225 TYR A CA 1
ATOM 1753 C C . TYR A 1 225 ? -6.261 -28.356 8.066 1.00 62.50 225 TYR A C 1
ATOM 1755 O O . TYR A 1 225 ? -6.536 -27.155 8.056 1.00 62.50 225 TYR A O 1
ATOM 1763 N N . ASP A 1 226 ? -6.956 -29.254 7.367 1.00 60.38 226 ASP A N 1
ATOM 1764 C CA . ASP A 1 226 ? -8.027 -28.872 6.442 1.00 60.38 226 ASP A CA 1
ATOM 1765 C C . ASP A 1 226 ? -9.228 -28.264 7.170 1.00 60.38 226 ASP A C 1
ATOM 1767 O O . ASP A 1 226 ? -9.780 -27.261 6.721 1.00 60.38 226 ASP A O 1
ATOM 1771 N N . MET A 1 227 ? -9.559 -28.782 8.356 1.00 68.44 227 MET A N 1
ATOM 1772 C CA . MET A 1 227 ? -10.605 -28.213 9.212 1.00 68.44 227 MET A CA 1
ATOM 1773 C C . MET A 1 227 ? -10.223 -26.824 9.720 1.00 68.44 227 MET A C 1
ATOM 1775 O O . MET A 1 227 ? -11.043 -25.909 9.686 1.00 68.44 227 MET A O 1
ATOM 1779 N N . ARG A 1 228 ? -8.961 -26.631 10.137 1.00 76.00 228 ARG A N 1
ATOM 1780 C CA . ARG A 1 228 ? -8.437 -25.303 10.493 1.00 76.00 228 ARG A CA 1
ATOM 1781 C C . ARG A 1 228 ? -8.584 -24.330 9.333 1.00 76.00 228 ARG A C 1
ATOM 1783 O O . ARG A 1 228 ? -9.126 -23.246 9.514 1.00 76.00 228 ARG A O 1
ATOM 1790 N N . LYS A 1 229 ? -8.126 -24.716 8.141 1.00 67.50 229 LYS A N 1
ATOM 1791 C CA . LYS A 1 229 ? -8.199 -23.893 6.927 1.00 67.50 229 LYS A CA 1
ATOM 1792 C C . LYS A 1 229 ? -9.643 -23.510 6.585 1.00 67.50 229 LYS A C 1
ATOM 1794 O O . LYS A 1 229 ? -9.899 -22.336 6.335 1.00 67.50 229 LYS A O 1
ATOM 1799 N N . GLN A 1 230 ? -10.572 -24.465 6.617 1.00 73.69 230 GLN A N 1
ATOM 1800 C CA . GLN A 1 230 ? -11.997 -24.214 6.375 1.00 73.69 230 GLN A CA 1
ATOM 1801 C C . GLN A 1 230 ? -12.608 -23.275 7.420 1.00 73.69 230 GLN A C 1
ATOM 1803 O O . GLN A 1 230 ? -13.339 -22.361 7.053 1.00 73.69 230 GLN A O 1
ATOM 1808 N N . CYS A 1 231 ? -12.251 -23.441 8.695 1.00 75.25 231 CYS A N 1
ATOM 1809 C CA . CYS A 1 231 ? -12.689 -22.568 9.783 1.00 75.25 231 CYS A CA 1
ATOM 1810 C C . CYS A 1 231 ? -12.244 -21.116 9.552 1.00 75.25 231 CYS A C 1
ATOM 1812 O O . CYS A 1 231 ? -13.071 -20.211 9.581 1.00 75.25 231 CYS A O 1
ATOM 1814 N N . TYR A 1 232 ? -10.971 -20.892 9.201 1.00 68.88 232 TYR A N 1
ATOM 1815 C CA . TYR A 1 232 ? -10.462 -19.547 8.899 1.00 68.88 232 TYR A CA 1
ATOM 1816 C C . TYR A 1 232 ? -11.176 -18.884 7.718 1.00 68.88 232 TYR A C 1
ATOM 1818 O O . TYR A 1 232 ? -11.524 -17.710 7.798 1.00 68.88 232 TYR A O 1
ATOM 1826 N N . ILE A 1 233 ? -11.395 -19.626 6.629 1.00 69.44 233 ILE A N 1
ATOM 1827 C CA . ILE A 1 233 ? -12.069 -19.101 5.433 1.00 69.44 233 ILE A CA 1
ATOM 1828 C C . ILE A 1 233 ? -13.528 -18.757 5.757 1.00 69.44 233 ILE A C 1
ATOM 1830 O O . ILE A 1 233 ? -13.977 -17.651 5.467 1.00 69.44 233 ILE A O 1
ATOM 1834 N N . ALA A 1 234 ? -14.246 -19.669 6.418 1.00 74.81 234 ALA A N 1
ATOM 1835 C CA . ALA A 1 234 ? -15.638 -19.455 6.799 1.00 74.81 234 ALA A CA 1
ATOM 1836 C C . ALA A 1 234 ? -15.806 -18.273 7.766 1.00 74.81 234 ALA A C 1
ATOM 1838 O O . ALA A 1 234 ? -16.755 -17.508 7.624 1.00 74.81 234 ALA A O 1
ATOM 1839 N N . CYS A 1 235 ? -14.887 -18.094 8.720 1.00 73.38 235 CYS A N 1
ATOM 1840 C CA . CYS A 1 235 ? -14.940 -16.982 9.668 1.00 73.38 235 CYS A CA 1
ATOM 1841 C C . CYS A 1 235 ? -14.584 -15.634 9.038 1.00 73.38 235 CYS A C 1
ATOM 1843 O O . CYS A 1 235 ? -15.244 -14.640 9.334 1.00 73.38 235 CYS A O 1
ATOM 1845 N N . ARG A 1 236 ? -13.612 -15.595 8.115 1.00 77.31 236 ARG A N 1
ATOM 1846 C CA . ARG A 1 236 ? -13.311 -14.391 7.322 1.00 77.31 236 ARG A CA 1
ATOM 1847 C C . ARG A 1 236 ? -14.539 -13.926 6.533 1.00 77.31 236 ARG A C 1
ATOM 1849 O O . ARG A 1 236 ? -14.864 -12.743 6.530 1.00 77.31 236 ARG A O 1
ATOM 1856 N N . ASP A 1 237 ? -15.240 -14.870 5.909 1.00 73.19 237 ASP A N 1
ATOM 1857 C CA . ASP A 1 237 ? -16.358 -14.588 5.005 1.00 73.19 237 ASP A CA 1
ATOM 1858 C C . ASP A 1 237 ? -17.732 -14.733 5.691 1.00 73.19 237 ASP A C 1
ATOM 1860 O O . ASP A 1 237 ? -18.760 -14.843 5.015 1.00 73.19 237 ASP A O 1
ATOM 1864 N N . ALA A 1 238 ? -17.780 -14.735 7.030 1.00 77.50 238 ALA A N 1
ATOM 1865 C CA . ALA A 1 238 ? -18.990 -15.022 7.809 1.00 77.50 238 ALA A CA 1
ATOM 1866 C C . ALA A 1 238 ? -20.147 -14.054 7.514 1.00 77.50 238 ALA A C 1
ATOM 1868 O O . ALA A 1 238 ? -21.307 -14.454 7.524 1.00 77.50 238 ALA A O 1
ATOM 1869 N N . ASN A 1 239 ? -19.835 -12.797 7.193 1.00 82.69 239 ASN A N 1
ATOM 1870 C CA . ASN A 1 239 ? -20.837 -11.777 6.870 1.00 82.69 239 ASN A CA 1
ATOM 1871 C C . ASN A 1 239 ? -21.339 -11.850 5.418 1.00 82.69 239 ASN A C 1
ATOM 1873 O O . ASN A 1 239 ? -22.271 -11.136 5.062 1.00 82.69 239 ASN A O 1
ATOM 1877 N N . GLN A 1 240 ? -20.723 -12.680 4.571 1.00 76.88 240 GLN A N 1
ATOM 1878 C CA . GLN A 1 240 ? -21.074 -12.791 3.152 1.00 76.88 240 GLN A CA 1
ATOM 1879 C C . GLN A 1 240 ? -22.156 -13.848 2.893 1.00 76.88 240 GLN A C 1
ATOM 1881 O O . GLN A 1 240 ? -22.818 -13.811 1.860 1.00 76.88 240 GLN A O 1
ATOM 1886 N N . SER A 1 241 ? -22.343 -14.810 3.804 1.00 92.19 241 SER A N 1
ATOM 1887 C CA . SER A 1 241 ? -23.365 -15.850 3.676 1.00 92.19 241 SER A CA 1
ATOM 1888 C C . SER A 1 241 ? -23.683 -16.484 5.024 1.00 92.19 241 SER A C 1
ATOM 1890 O O . SER A 1 241 ? -22.785 -16.792 5.808 1.00 92.19 241 SER A O 1
ATOM 1892 N N . MET A 1 242 ? -24.962 -16.795 5.243 1.00 92.50 242 MET A N 1
ATOM 1893 C CA . MET A 1 242 ? -25.415 -17.567 6.403 1.00 92.50 242 MET A CA 1
ATOM 1894 C C . MET A 1 242 ? -24.710 -18.933 6.497 1.00 92.50 242 MET A C 1
ATOM 1896 O O . MET A 1 242 ? -24.419 -19.401 7.596 1.00 92.50 242 MET A O 1
ATOM 1900 N N . SER A 1 243 ? -24.346 -19.536 5.357 1.00 90.38 243 SER A N 1
ATOM 1901 C CA . SER A 1 243 ? -23.563 -20.780 5.312 1.00 90.38 243 SER A CA 1
ATOM 1902 C C . SER A 1 243 ? -22.167 -20.606 5.916 1.00 90.38 243 SER A C 1
ATOM 1904 O O . SER A 1 243 ? -21.715 -21.448 6.694 1.00 90.38 243 SER A O 1
ATOM 1906 N N . ASN A 1 244 ? -21.491 -19.498 5.603 1.00 78.94 244 ASN A N 1
ATOM 1907 C CA . ASN A 1 244 ? -20.174 -19.190 6.161 1.00 78.94 244 ASN A CA 1
ATOM 1908 C C . ASN A 1 244 ? -20.283 -18.891 7.657 1.00 78.94 244 ASN A C 1
ATOM 1910 O O . ASN A 1 244 ? -19.486 -19.398 8.443 1.00 78.94 244 ASN A O 1
ATOM 1914 N N . GLN A 1 245 ? -21.320 -18.155 8.067 1.00 92.06 245 GLN A N 1
ATOM 1915 C CA . GLN A 1 245 ? -21.582 -17.855 9.473 1.00 92.06 245 GLN A CA 1
ATOM 1916 C C . GLN A 1 245 ? -21.785 -19.124 10.318 1.00 92.06 245 GLN A C 1
ATOM 1918 O O . GLN A 1 245 ? -21.186 -19.259 11.387 1.00 92.06 245 GLN A O 1
ATOM 1923 N N . LEU A 1 246 ? -22.607 -20.064 9.841 1.00 93.75 246 LEU A N 1
ATOM 1924 C CA . LEU A 1 246 ? -22.855 -21.350 10.504 1.00 93.75 246 LEU A CA 1
ATOM 1925 C C . LEU A 1 246 ? -21.584 -22.201 10.568 1.00 93.75 246 LEU A C 1
ATOM 1927 O O . LEU A 1 246 ? -21.239 -22.717 11.631 1.00 93.75 246 LEU A O 1
ATOM 1931 N N . THR A 1 247 ? -20.866 -22.295 9.448 1.00 88.62 247 THR A N 1
ATOM 1932 C CA . THR A 1 247 ? -19.621 -23.069 9.347 1.00 88.62 247 THR A CA 1
ATOM 1933 C C . THR A 1 247 ? -18.544 -22.517 10.283 1.00 88.62 247 THR A C 1
ATOM 1935 O O . THR A 1 247 ? -17.892 -23.292 10.982 1.00 88.62 247 THR A O 1
ATOM 1938 N N . CYS A 1 248 ? -18.402 -21.190 10.360 1.00 85.69 248 CYS A N 1
ATOM 1939 C CA . CYS A 1 248 ? -17.507 -20.528 11.304 1.00 85.69 248 CYS A CA 1
ATOM 1940 C C . CYS A 1 248 ? -17.851 -20.913 12.749 1.00 85.69 248 CYS A C 1
ATOM 1942 O O . CYS A 1 248 ? -17.030 -21.523 13.433 1.00 85.69 248 CYS A O 1
ATOM 1944 N N . LYS A 1 249 ? -19.095 -20.666 13.189 1.00 92.25 249 LYS A N 1
ATOM 1945 C CA . LYS A 1 249 ? -19.522 -20.951 14.571 1.00 92.25 249 LYS A CA 1
ATOM 1946 C C . LYS A 1 249 ? -19.339 -22.419 14.962 1.00 92.25 249 LYS A C 1
ATOM 1948 O O . LYS A 1 249 ? -18.901 -22.717 16.075 1.00 92.25 249 LYS A O 1
ATOM 1953 N N . MET A 1 250 ? -19.672 -23.341 14.058 1.00 93.50 250 MET A N 1
ATOM 1954 C CA . MET A 1 250 ? -19.524 -24.777 14.296 1.00 93.50 250 MET A CA 1
ATOM 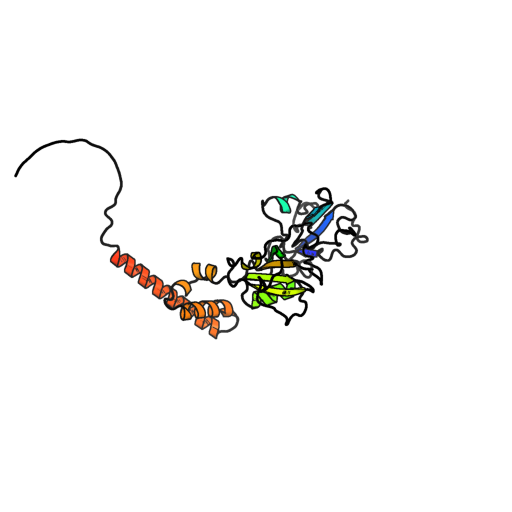1955 C C . MET A 1 250 ? -18.056 -25.149 14.535 1.00 93.50 250 MET A C 1
ATOM 1957 O O . MET A 1 250 ? -17.732 -25.806 15.527 1.00 93.50 250 MET A O 1
ATOM 1961 N N . LEU A 1 251 ? -17.162 -24.713 13.648 1.00 84.69 251 LEU A N 1
ATOM 1962 C CA . LEU A 1 251 ? -15.751 -25.079 13.711 1.00 84.69 251 LEU A CA 1
ATOM 1963 C C . LEU A 1 251 ? -15.004 -24.358 14.850 1.00 84.69 251 LEU A C 1
ATOM 1965 O O . LEU A 1 251 ? -14.115 -24.960 15.456 1.00 84.69 251 LEU A O 1
ATOM 1969 N N . GLU A 1 252 ? -15.396 -23.134 15.220 1.00 86.19 252 GLU A N 1
ATOM 1970 C CA . GLU A 1 252 ? -14.900 -22.465 16.433 1.00 86.19 252 GLU A CA 1
ATOM 1971 C C . GLU A 1 252 ? -15.251 -23.256 17.698 1.00 86.19 252 GLU A C 1
ATOM 1973 O O . GLU A 1 252 ? -14.387 -23.516 18.539 1.00 86.19 252 GLU A O 1
ATOM 1978 N N . THR A 1 253 ? -16.505 -23.708 17.801 1.00 88.25 253 THR A N 1
ATOM 1979 C CA . THR A 1 253 ? -16.985 -24.506 18.939 1.00 88.25 253 THR A CA 1
ATOM 1980 C C . THR A 1 253 ? -16.218 -25.825 19.054 1.00 88.25 253 THR A C 1
ATOM 1982 O O . THR A 1 253 ? -15.803 -26.225 20.147 1.00 88.25 253 THR A O 1
ATOM 1985 N N . MET A 1 254 ? -15.972 -26.493 17.922 1.00 82.88 254 MET A N 1
ATOM 1986 C CA . MET A 1 254 ? -15.152 -27.705 17.874 1.00 82.88 254 MET A CA 1
ATOM 1987 C C . MET A 1 254 ? -13.710 -27.456 18.333 1.00 82.88 254 MET A C 1
ATOM 1989 O O . MET A 1 254 ? -13.183 -28.248 19.118 1.00 82.88 254 MET A O 1
ATOM 1993 N N . GLY A 1 255 ? -13.080 -26.362 17.889 1.00 75.94 255 GLY A N 1
ATOM 1994 C CA . GLY A 1 255 ? -11.729 -25.987 18.315 1.00 75.94 255 GLY A CA 1
ATOM 1995 C C . GLY A 1 255 ? -11.641 -25.771 19.828 1.00 75.94 255 GLY A C 1
ATOM 1996 O O . GLY A 1 255 ? -10.792 -26.367 20.491 1.00 75.94 255 GLY A O 1
ATOM 1997 N N . MET A 1 256 ? -12.570 -25.003 20.399 1.00 73.88 256 MET A N 1
ATOM 1998 C CA . MET A 1 256 ? -12.611 -24.735 21.843 1.00 73.88 256 MET A CA 1
ATOM 1999 C C . MET A 1 256 ? -12.884 -25.994 22.676 1.00 73.88 256 MET A C 1
ATOM 2001 O O . MET A 1 256 ? -12.274 -26.189 23.727 1.00 73.88 256 MET A O 1
ATOM 2005 N N . THR A 1 257 ? -13.751 -26.886 22.188 1.00 83.38 257 THR A N 1
ATOM 2006 C CA . THR A 1 257 ? -14.031 -28.173 22.845 1.00 83.38 257 THR A CA 1
ATOM 2007 C C . THR A 1 257 ? -12.783 -29.052 22.883 1.00 83.38 257 THR A C 1
ATOM 2009 O O . THR A 1 257 ? -12.496 -29.683 23.901 1.00 83.38 257 THR A O 1
ATOM 2012 N N . TYR A 1 258 ? -12.021 -29.087 21.786 1.00 77.62 258 TYR A N 1
ATOM 2013 C CA . TYR A 1 258 ? -10.760 -29.819 21.734 1.00 77.62 258 TYR A CA 1
ATOM 2014 C C . TYR A 1 258 ? -9.741 -29.242 22.724 1.00 77.62 258 TYR A C 1
ATOM 2016 O O . TYR A 1 258 ? -9.183 -29.996 23.518 1.00 77.62 258 TYR A O 1
ATOM 2024 N N . LEU A 1 259 ? -9.571 -27.913 22.754 1.00 71.69 259 LEU A N 1
ATOM 2025 C CA . LEU A 1 259 ? -8.697 -27.245 23.722 1.00 71.69 259 LEU A CA 1
ATOM 2026 C C . LEU A 1 259 ? -9.071 -27.589 25.167 1.00 71.69 259 LEU A C 1
ATOM 2028 O O . LEU A 1 259 ? -8.199 -27.958 25.948 1.00 71.69 259 LEU A O 1
ATOM 2032 N N . SER A 1 260 ? -10.355 -27.489 25.518 1.00 77.38 260 SER A N 1
ATOM 2033 C CA . SER A 1 260 ? -10.832 -27.792 26.871 1.00 77.38 260 SER A CA 1
ATOM 2034 C C . SER A 1 260 ? -10.493 -29.229 27.278 1.00 77.38 260 SER A C 1
ATOM 2036 O O . SER A 1 260 ? -9.980 -29.448 28.373 1.00 77.38 260 SER A O 1
ATOM 2038 N N . LYS A 1 261 ? -10.672 -30.201 26.373 1.00 83.06 261 LYS A N 1
ATOM 2039 C CA . LYS A 1 261 ? -10.269 -31.595 26.615 1.00 83.06 261 LYS A CA 1
ATOM 2040 C C . LYS A 1 261 ? -8.761 -31.737 26.823 1.00 83.06 261 LYS A C 1
ATOM 2042 O O . LYS A 1 261 ? -8.346 -32.468 27.715 1.00 83.06 261 LYS A O 1
ATOM 2047 N N . THR A 1 262 ? -7.943 -31.050 26.025 1.00 75.56 262 THR A N 1
ATOM 2048 C CA . THR A 1 262 ? -6.479 -31.077 26.166 1.00 75.56 262 THR A CA 1
ATOM 2049 C C . THR A 1 262 ? -6.017 -30.460 27.488 1.00 75.56 262 THR A C 1
ATOM 2051 O O . THR A 1 262 ? -5.147 -31.030 28.139 1.00 75.56 262 THR A O 1
ATOM 2054 N N . ILE A 1 263 ? -6.614 -29.342 27.913 1.00 72.31 263 ILE A N 1
ATOM 2055 C CA . ILE A 1 263 ? -6.314 -28.703 29.205 1.00 72.31 263 ILE A CA 1
ATOM 2056 C C . ILE A 1 263 ? -6.679 -29.635 30.361 1.00 72.31 263 ILE A C 1
ATOM 2058 O O . ILE A 1 263 ? -5.858 -29.853 31.245 1.00 72.31 263 ILE A O 1
ATOM 2062 N N . ASN A 1 264 ? -7.878 -30.224 30.335 1.00 79.94 264 ASN A N 1
ATOM 2063 C CA . ASN A 1 264 ? -8.323 -31.126 31.397 1.00 79.94 264 ASN A CA 1
ATOM 2064 C C . ASN A 1 264 ? -7.419 -32.358 31.494 1.00 79.94 264 ASN A C 1
ATOM 2066 O O . ASN A 1 264 ? -6.969 -32.690 32.581 1.00 79.94 264 ASN A O 1
ATOM 2070 N N . LYS A 1 265 ? -7.036 -32.944 30.353 1.00 78.94 265 LYS A N 1
ATOM 2071 C CA . LYS A 1 265 ? -6.071 -34.048 30.320 1.00 78.94 265 LYS A CA 1
ATOM 2072 C C . LYS A 1 265 ? -4.717 -33.664 30.938 1.00 78.94 265 LYS A C 1
ATOM 2074 O O . LYS A 1 265 ? -4.148 -34.451 31.683 1.00 78.94 265 LYS A O 1
ATOM 2079 N N . HIS A 1 266 ? -4.212 -32.458 30.668 1.00 68.12 266 HIS A N 1
ATOM 2080 C CA . HIS A 1 266 ? -2.974 -31.976 31.289 1.00 68.12 266 HIS A CA 1
ATOM 2081 C C . HIS A 1 266 ? -3.104 -31.735 32.798 1.00 68.12 266 HIS A C 1
ATOM 2083 O O . HIS A 1 266 ? -2.146 -31.978 33.528 1.00 68.12 266 HIS A O 1
ATOM 2089 N N . ASN A 1 267 ? -4.265 -31.285 33.274 1.00 70.38 267 ASN A N 1
ATOM 2090 C CA . ASN A 1 267 ? -4.518 -31.111 34.705 1.00 70.38 267 ASN A CA 1
ATOM 2091 C C . ASN A 1 267 ? -4.634 -32.459 35.432 1.00 70.38 267 ASN A C 1
ATOM 2093 O O . ASN A 1 267 ? -4.160 -32.585 36.559 1.00 70.38 267 ASN A O 1
ATOM 2097 N N . ASP A 1 268 ? -5.193 -33.469 34.765 1.00 63.84 268 ASP A N 1
ATOM 2098 C CA . ASP A 1 268 ? -5.315 -34.828 35.296 1.00 63.84 268 ASP A CA 1
ATOM 2099 C C . ASP A 1 268 ? -3.954 -35.557 35.331 1.00 63.84 268 ASP A C 1
ATOM 2101 O O . ASP A 1 268 ? -3.682 -36.328 36.249 1.00 63.84 268 ASP A O 1
ATOM 2105 N N . GLU A 1 269 ? -3.060 -35.278 34.374 1.00 55.47 269 GLU A N 1
ATOM 2106 C CA . GLU A 1 269 ? -1.700 -35.846 34.316 1.00 55.47 269 GLU A CA 1
ATOM 2107 C C . GLU A 1 269 ? -0.674 -35.067 35.176 1.00 55.47 269 GLU A C 1
ATOM 2109 O O . GLU A 1 269 ? 0.356 -35.618 35.561 1.00 55.47 269 GLU A O 1
ATOM 2114 N N . GLY A 1 270 ? -0.953 -33.804 35.526 1.00 47.44 270 GLY A N 1
ATOM 2115 C CA . GLY A 1 270 ? -0.086 -32.927 36.330 1.00 47.44 270 GLY A CA 1
ATOM 2116 C C . GLY A 1 270 ? -0.277 -33.013 37.853 1.00 47.44 270 GLY A C 1
ATOM 2117 O O . GLY A 1 270 ? 0.469 -32.380 38.600 1.00 47.44 270 GLY A O 1
ATOM 2118 N N . GLY A 1 271 ? -1.239 -33.805 38.336 1.00 42.06 271 GLY A N 1
ATOM 2119 C CA . GLY A 1 271 ? -1.533 -33.979 39.767 1.00 42.06 271 GLY A CA 1
ATOM 2120 C C . GLY A 1 271 ? -0.516 -34.812 40.559 1.00 42.06 271 GLY A C 1
ATOM 2121 O O . GLY A 1 271 ? -0.696 -35.009 41.758 1.00 42.06 271 GLY A O 1
ATOM 2122 N N . SER A 1 272 ? 0.553 -35.306 39.926 1.00 46.03 272 SER A N 1
ATOM 2123 C CA . SER A 1 272 ? 1.546 -36.158 40.585 1.00 46.03 272 SER A CA 1
ATOM 2124 C C . SER A 1 272 ? 2.978 -35.830 40.161 1.00 46.03 272 SER A C 1
ATOM 2126 O O . SER A 1 272 ? 3.658 -36.679 39.601 1.00 46.03 272 SER A O 1
ATOM 2128 N N . GLN A 1 273 ? 3.427 -34.598 40.420 1.00 44.56 273 GLN A N 1
ATOM 2129 C CA . GLN A 1 273 ? 4.788 -34.243 40.871 1.00 44.56 273 GLN A CA 1
ATOM 2130 C C . GLN A 1 273 ? 4.964 -32.719 40.810 1.00 44.56 273 GLN A C 1
ATOM 2132 O O . GLN A 1 273 ? 5.425 -32.158 39.821 1.00 44.56 273 GLN A O 1
ATOM 2137 N N . LEU A 1 274 ? 4.643 -32.044 41.914 1.00 34.47 274 LEU A N 1
ATOM 2138 C CA . LEU A 1 274 ? 5.178 -30.716 42.204 1.00 34.47 274 LEU A CA 1
ATOM 2139 C C . LEU A 1 274 ? 5.877 -30.776 43.568 1.00 34.47 274 LEU A C 1
ATOM 2141 O O . LEU A 1 274 ? 5.417 -30.212 44.556 1.00 34.47 274 LEU A O 1
ATOM 2145 N N . HIS A 1 275 ? 6.993 -31.510 43.637 1.00 35.50 275 HIS A N 1
ATOM 2146 C CA . HIS A 1 275 ? 7.971 -31.232 44.683 1.00 35.50 275 HIS A CA 1
ATOM 2147 C C . HIS A 1 275 ? 8.721 -29.982 44.236 1.00 35.50 275 HIS A C 1
ATOM 2149 O O . HIS A 1 275 ? 9.507 -30.002 43.290 1.00 35.50 275 HIS A O 1
ATOM 2155 N N . MET A 1 276 ? 8.378 -28.871 44.878 1.00 33.97 276 MET A N 1
ATOM 2156 C CA . MET A 1 276 ? 9.001 -27.577 44.669 1.00 33.97 276 MET A CA 1
ATOM 2157 C C . MET A 1 276 ? 10.509 -27.686 44.900 1.00 33.97 276 MET A C 1
ATOM 2159 O O . MET A 1 276 ? 10.946 -27.950 46.018 1.00 33.97 276 MET A O 1
ATOM 2163 N N . LEU A 1 277 ? 11.305 -27.447 43.859 1.00 33.97 277 LEU A N 1
ATOM 2164 C CA . LEU A 1 277 ? 12.695 -27.038 44.027 1.00 33.97 277 LEU A CA 1
ATOM 2165 C C . LEU A 1 277 ? 12.700 -25.526 44.270 1.00 33.97 277 LEU A C 1
ATOM 2167 O O . LEU A 1 277 ? 12.911 -24.729 43.359 1.00 33.97 277 LEU A O 1
ATOM 2171 N N . GLY A 1 278 ? 12.406 -25.149 45.515 1.00 33.56 278 GLY A N 1
ATOM 2172 C CA . GLY A 1 278 ? 12.924 -23.917 46.096 1.00 33.56 278 GLY A CA 1
ATOM 2173 C C . GLY A 1 278 ? 14.369 -24.174 46.516 1.00 33.56 278 GLY A C 1
ATOM 2174 O O . GLY A 1 278 ? 14.644 -25.161 47.198 1.00 33.56 278 GLY A O 1
ATOM 2175 N N . GLY A 1 279 ? 15.289 -23.335 46.050 1.00 33.75 279 GLY A N 1
ATOM 2176 C CA . GLY A 1 279 ? 16.668 -23.349 46.519 1.00 33.75 279 GLY A CA 1
ATOM 2177 C C . GLY A 1 279 ? 16.772 -22.827 47.950 1.00 33.75 279 GLY A C 1
ATOM 2178 O O . GLY A 1 279 ? 15.982 -21.981 48.351 1.00 33.75 279 GLY A O 1
ATOM 2179 N N . ASP A 1 280 ? 17.747 -23.334 48.701 1.00 30.42 280 ASP A N 1
ATOM 2180 C CA . ASP A 1 280 ? 18.762 -22.483 49.322 1.00 30.42 280 ASP A CA 1
ATOM 2181 C C . ASP A 1 280 ? 19.920 -23.302 49.905 1.00 30.42 280 ASP A C 1
ATOM 2183 O O . ASP A 1 280 ? 19.829 -24.501 50.170 1.00 30.42 280 ASP A O 1
ATOM 2187 N N . ALA A 1 281 ? 21.050 -22.612 49.999 1.00 36.25 281 ALA A N 1
ATOM 2188 C CA . ALA A 1 281 ? 22.378 -23.103 50.302 1.00 36.25 281 ALA A CA 1
ATOM 2189 C C . ALA A 1 281 ? 22.641 -23.374 51.796 1.00 36.25 281 ALA A C 1
ATOM 2191 O O . ALA A 1 281 ? 22.114 -22.696 52.671 1.00 36.25 281 ALA A O 1
ATOM 2192 N N . GLY A 1 282 ? 23.625 -24.247 52.049 1.00 30.52 282 GLY A N 1
ATOM 2193 C CA . GLY A 1 282 ? 24.554 -24.115 53.177 1.00 30.52 282 GLY A CA 1
ATOM 2194 C C . GLY A 1 282 ? 24.399 -25.126 54.317 1.00 30.52 282 GLY A C 1
ATOM 2195 O O . GLY A 1 282 ? 23.348 -25.227 54.934 1.00 30.52 282 GLY A O 1
ATOM 2196 N N . GLY A 1 283 ? 25.507 -25.791 54.672 1.00 30.58 283 GLY A N 1
ATOM 2197 C CA . GLY A 1 283 ? 25.694 -26.314 56.032 1.00 30.58 283 GLY A CA 1
ATOM 2198 C C . GLY A 1 283 ? 26.329 -27.698 56.153 1.00 30.58 283 GLY A C 1
ATOM 2199 O O . GLY A 1 283 ? 25.634 -28.701 56.201 1.00 30.58 283 GLY A O 1
ATOM 2200 N N . SER A 1 284 ? 27.659 -27.699 56.256 1.00 32.62 284 SER A N 1
ATOM 2201 C CA . SER A 1 284 ? 28.560 -28.681 56.886 1.00 32.62 284 SER A CA 1
ATOM 2202 C C . SER A 1 284 ? 27.950 -29.667 57.907 1.00 32.62 284 SER A C 1
ATOM 2204 O O . SER A 1 284 ? 27.181 -29.262 58.775 1.00 32.62 284 SER A O 1
ATOM 2206 N N . GLY A 1 285 ? 28.413 -30.927 57.903 1.00 31.97 285 GLY A N 1
ATOM 2207 C CA . GLY A 1 285 ? 28.165 -31.863 59.008 1.00 31.97 285 GLY A CA 1
ATOM 2208 C C . GLY A 1 285 ? 28.525 -33.325 58.727 1.00 31.97 285 GLY A C 1
ATOM 2209 O O . GLY A 1 285 ? 27.691 -34.116 58.313 1.00 31.97 285 GLY A O 1
ATOM 2210 N N . SER A 1 286 ? 29.777 -33.682 58.989 1.00 35.16 286 SER A N 1
ATOM 2211 C CA . SER A 1 286 ? 30.340 -35.035 59.114 1.00 35.16 286 SER A CA 1
ATOM 2212 C C . SER A 1 286 ? 29.623 -35.943 60.132 1.00 35.16 286 SER A C 1
ATOM 2214 O O . SER A 1 286 ? 29.407 -35.489 61.252 1.00 35.16 286 SER A O 1
ATOM 2216 N N . ASN A 1 287 ? 29.388 -37.231 59.817 1.00 33.75 287 ASN A N 1
ATOM 2217 C CA . ASN A 1 287 ? 29.966 -38.395 60.534 1.00 33.75 287 ASN A CA 1
ATOM 2218 C C . ASN A 1 287 ? 29.382 -39.775 60.145 1.00 33.75 287 ASN A C 1
ATOM 2220 O O . ASN A 1 287 ? 28.177 -39.946 60.027 1.00 33.75 287 ASN A O 1
ATOM 2224 N N . LEU A 1 288 ? 30.319 -40.731 60.039 1.00 35.47 288 LEU A N 1
ATOM 2225 C CA . LEU A 1 288 ? 30.334 -42.158 60.416 1.00 35.47 288 LEU A CA 1
ATOM 2226 C C . LEU A 1 288 ? 29.050 -43.024 60.444 1.00 35.47 288 LEU A C 1
ATOM 2228 O O . LEU A 1 288 ? 28.139 -42.770 61.222 1.00 35.47 288 LEU A O 1
ATOM 2232 N N . GLY A 1 289 ? 29.180 -44.225 59.852 1.00 30.42 289 GLY A N 1
ATOM 2233 C CA . GLY A 1 289 ? 28.912 -45.486 60.572 1.00 30.42 289 GLY A CA 1
ATOM 2234 C C . GLY A 1 289 ? 28.095 -46.561 59.836 1.00 30.42 289 GLY A C 1
ATOM 2235 O O . GLY A 1 289 ? 26.905 -46.371 59.649 1.00 30.42 289 GLY A O 1
ATOM 2236 N N . THR A 1 290 ? 28.758 -47.687 59.503 1.00 38.66 290 THR A N 1
ATOM 2237 C CA . THR A 1 290 ? 28.355 -49.116 59.709 1.00 38.66 290 THR A CA 1
ATOM 2238 C C . THR A 1 290 ? 26.860 -49.484 59.626 1.00 38.66 290 THR A C 1
ATOM 2240 O O . THR A 1 290 ? 26.059 -48.935 60.370 1.00 38.66 290 THR A O 1
ATOM 2243 N N . PHE A 1 291 ? 26.407 -50.465 58.837 1.00 37.78 291 PHE A N 1
ATOM 2244 C CA . PHE A 1 291 ? 26.867 -51.849 58.617 1.00 37.78 291 PHE A CA 1
ATOM 2245 C C . PHE A 1 291 ? 26.508 -52.327 57.203 1.00 37.78 291 PHE A C 1
ATOM 2247 O O . PHE A 1 291 ? 25.482 -51.846 56.671 1.00 37.78 291 PHE A O 1
#

Foldseek 3Di:
DPDDPVPPCPDLVQWAFWPLVVPQWTAKTKDKDFDVCLQPDPVDHGNQPQQQAQFGADPVGHTGIGIWIHDPPPPDRPDIPDVCNQPVPVDRNGDWTAGDPHHRDGGPPDDPKHFPAWEAADPVGLQNAWPPVQDADAPVRLLVRQLVVQFFKWWAAAQRTIGGDHNAPPSPSNCVRHHDDPPPPQGFPRRDSGRGRIIGMIGRPPRDGLVVCCVPALLVQPPDPVLSVLLVVLVVCVVVDVVSVVSNVVSSVVSVVSVVVVVVVCVVVVPPDDPDPDDDDDDDDDDDDDD

pLDDT: mean 71.22, std 18.61, range [27.25, 95.81]

Sequence (291 aa):
MCCGVADQYAYDEYAGYYDVKGCGECHDECFWMGEPGATYNPSFEPGSNPWHTPIAYDTLGNVKGFFTCRLSGSRTSDKSTDLRWLKDDRDITTFSPRKCAGKGQPSPKYRADEYMGCYNSGYPSALPELVGGGQPLSFSKCSDACASRNYHYFGRSGNGQCRCGGRTKDDYTFQRFGPIRYGDSNYCECDSDNVGNGVCTYRVVDQFDPNTARKHHPCRYLPAYDMRKQCYIACRDANQSMSNQLTCKMLETMGMTYLSKTINKHNDEGGSQLHMLGGDAGGSGSNLGTF